Protein AF-A0A8T4UKY6-F1 (afdb_monomer)

Solvent-accessible surface area (backbone atoms only — not comparable to full-atom values): 12552 Å² total; per-residue (Å²): 100,57,37,32,28,13,31,93,62,20,40,69,59,27,53,51,51,16,63,76,69,72,44,46,73,46,61,50,48,72,52,66,47,100,88,64,50,84,43,76,45,75,84,64,90,38,61,65,20,40,37,34,43,22,40,25,38,52,97,42,77,62,39,51,56,51,50,49,52,51,51,52,52,41,49,73,54,38,29,68,38,45,33,37,37,25,61,42,60,63,55,37,81,36,72,53,64,92,51,91,89,51,70,42,44,20,55,52,54,21,58,63,55,40,78,34,66,28,41,37,34,39,58,59,66,55,86,88,48,96,50,61,69,81,44,26,86,35,54,66,45,80,45,71,59,56,66,60,52,36,55,51,44,68,75,75,52,68,72,41,34,25,27,4,66,28,79,84,26,33,68,58,14,45,56,36,14,64,75,71,71,37,52,61,42,28,34,42,72,51,66,79,51,100,86,43,68,48,77,41,64,79,53,99,67,88,62,78,99,44,44,78,44,80,36,71,84,74,85,82,86,76,80,116

Nearest PDB structures (foldseek):
  4twb-assembly3_E  TM=9.165E-01  e=2.584E-18  Saccharolobus solfataricus
  1u9y-assembly1_A  TM=9.149E-01  e=5.789E-18  Methanocaldococcus jannaschii
  7yk1-assembly1_D  TM=8.964E-01  e=4.214E-17  Homo sapiens
  1dku-assembly1_A  TM=8.851E-01  e=5.746E-17  Bacillus subtilis
  1dkr-assembly1_B  TM=8.827E-01  e=7.777E-16  Bacillus subtilis

Radius of gyration: 20.63 Å; Cα contacts (8 Å, |Δi|>4): 426; chains: 1; bounding box: 51×42×56 Å

Structure (mmCIF, N/CA/C/O backbone):
data_AF-A0A8T4UKY6-F1
#
_entry.id   AF-A0A8T4UKY6-F1
#
loop_
_atom_site.group_PDB
_atom_site.id
_atom_site.type_symbol
_atom_site.label_atom_id
_atom_site.label_alt_id
_atom_site.label_comp_id
_atom_site.label_asym_id
_atom_site.label_entity_id
_atom_site.label_seq_id
_atom_site.pdbx_PDB_ins_code
_atom_site.Cartn_x
_atom_site.Cartn_y
_atom_site.Cartn_z
_atom_site.occupancy
_atom_site.B_iso_or_equiv
_atom_site.auth_seq_id
_atom_site.auth_comp_id
_atom_site.auth_asym_id
_atom_site.auth_atom_id
_atom_site.pdbx_PDB_model_num
ATOM 1 N N . MET A 1 1 ? -18.129 -10.534 12.637 1.00 82.44 1 MET A N 1
ATOM 2 C CA . MET A 1 1 ? -18.359 -10.198 11.214 1.00 82.44 1 MET A CA 1
ATOM 3 C C . MET A 1 1 ? -17.208 -9.323 10.755 1.00 82.44 1 MET A C 1
ATOM 5 O O . MET A 1 1 ? -16.583 -8.698 11.609 1.00 82.44 1 MET A O 1
ATOM 9 N N . MET A 1 2 ? -16.869 -9.368 9.466 1.00 95.50 2 MET A N 1
ATOM 10 C CA . MET A 1 2 ? -15.788 -8.561 8.898 1.00 95.50 2 MET A CA 1
ATOM 11 C C . MET A 1 2 ? -16.374 -7.286 8.300 1.00 95.50 2 MET A C 1
ATOM 13 O O . MET A 1 2 ? -17.319 -7.377 7.520 1.00 95.50 2 MET A O 1
ATOM 17 N N . LEU A 1 3 ? -15.790 -6.143 8.641 1.00 98.31 3 LEU A N 1
ATOM 18 C CA . LEU A 1 3 ? -16.201 -4.828 8.162 1.00 98.31 3 LEU A CA 1
ATOM 19 C C . LEU A 1 3 ? -15.022 -4.161 7.454 1.00 98.31 3 LEU A C 1
ATOM 21 O O . LEU A 1 3 ? -13.971 -3.943 8.063 1.00 98.31 3 LEU A O 1
ATOM 25 N N . ILE A 1 4 ? -15.196 -3.839 6.174 1.00 98.62 4 ILE A N 1
ATOM 26 C CA . ILE A 1 4 ? -14.223 -3.060 5.405 1.00 98.62 4 ILE A CA 1
ATOM 27 C C . ILE A 1 4 ? -14.569 -1.583 5.536 1.00 98.62 4 ILE A C 1
ATOM 29 O O . ILE A 1 4 ? -15.709 -1.183 5.303 1.00 98.62 4 ILE A O 1
ATOM 33 N N . ILE A 1 5 ? -13.575 -0.769 5.872 1.00 98.69 5 ILE A N 1
ATOM 34 C CA . ILE A 1 5 ? -13.743 0.670 6.037 1.00 98.69 5 ILE A CA 1
ATOM 35 C C . ILE A 1 5 ? -12.810 1.404 5.084 1.00 98.69 5 ILE A C 1
ATOM 37 O O . ILE A 1 5 ? -11.590 1.223 5.120 1.00 98.69 5 ILE A O 1
ATOM 41 N N . GLY A 1 6 ? -13.402 2.226 4.218 1.00 98.31 6 GLY A N 1
ATOM 42 C CA . GLY A 1 6 ? -12.676 3.087 3.292 1.00 98.31 6 GLY A CA 1
ATOM 43 C C . GLY A 1 6 ? -12.235 4.383 3.963 1.00 98.31 6 GLY A C 1
ATOM 44 O O . GLY A 1 6 ? -13.067 5.242 4.264 1.00 98.31 6 GLY A O 1
ATOM 45 N N . CYS A 1 7 ? -10.928 4.540 4.160 1.00 98.12 7 CYS A N 1
ATOM 46 C CA . CYS A 1 7 ? -10.325 5.817 4.532 1.00 98.12 7 CYS A CA 1
ATOM 47 C C . CYS A 1 7 ? -10.222 6.746 3.304 1.00 98.12 7 CYS A C 1
ATOM 49 O O . CYS A 1 7 ? -10.458 6.318 2.165 1.00 98.12 7 CYS A O 1
ATOM 51 N N . SER A 1 8 ? -9.892 8.022 3.523 1.00 97.06 8 SER A N 1
ATOM 52 C CA . SER A 1 8 ? -10.023 9.099 2.527 1.00 97.06 8 SER A CA 1
ATOM 53 C C . SER A 1 8 ? -9.411 8.778 1.159 1.00 97.06 8 SER A C 1
ATOM 55 O O . SER A 1 8 ? -10.043 9.039 0.136 1.00 97.06 8 SER A O 1
ATOM 57 N N . ASN A 1 9 ? -8.232 8.150 1.118 1.00 97.44 9 ASN A N 1
ATOM 58 C CA . ASN A 1 9 ? -7.495 7.896 -0.125 1.00 97.44 9 ASN A CA 1
ATOM 59 C C . ASN A 1 9 ? -7.818 6.541 -0.770 1.00 97.44 9 ASN A C 1
ATOM 61 O O . ASN A 1 9 ? -7.115 6.109 -1.685 1.00 97.44 9 ASN A O 1
ATOM 65 N N . SER A 1 10 ? -8.796 5.785 -0.265 1.00 97.69 10 SER A N 1
ATOM 66 C CA . SER A 1 10 ? -9.019 4.407 -0.730 1.00 97.69 10 SER A CA 1
ATOM 67 C C . SER A 1 10 ? -10.467 3.926 -0.665 1.00 97.69 10 SER A C 1
ATOM 69 O O . SER A 1 10 ? -10.700 2.720 -0.715 1.00 97.69 10 SER A O 1
ATOM 71 N N . ARG A 1 11 ? -11.452 4.833 -0.624 1.00 97.44 11 ARG A N 1
ATOM 72 C CA . ARG A 1 11 ? -12.885 4.477 -0.598 1.00 97.44 11 ARG A CA 1
ATOM 73 C C . ARG A 1 11 ? -13.297 3.550 -1.744 1.00 97.44 11 ARG A C 1
ATOM 75 O O . ARG A 1 11 ? -13.913 2.518 -1.503 1.00 97.44 11 ARG A O 1
ATOM 82 N N . ASP A 1 12 ? -12.904 3.855 -2.977 1.00 98.06 12 ASP A N 1
ATOM 83 C CA . ASP A 1 12 ? -13.295 3.035 -4.133 1.00 98.06 12 ASP A CA 1
ATOM 84 C C . ASP A 1 12 ? -12.660 1.642 -4.099 1.00 98.06 12 ASP A C 1
ATOM 86 O O . ASP A 1 12 ? -13.328 0.635 -4.346 1.00 98.06 12 ASP A O 1
ATOM 90 N N . LEU A 1 13 ? -11.382 1.557 -3.717 1.00 97.94 13 LEU A N 1
ATOM 91 C CA . LEU A 1 13 ? -10.713 0.273 -3.532 1.00 97.94 13 LEU A CA 1
ATOM 92 C C . LEU A 1 13 ? -11.366 -0.534 -2.402 1.00 97.94 13 LEU A C 1
ATOM 94 O O . LEU A 1 13 ? -11.609 -1.726 -2.565 1.00 97.94 13 LEU A O 1
ATOM 98 N N . ALA A 1 14 ? -11.693 0.110 -1.284 1.00 98.44 14 ALA A N 1
ATOM 99 C CA . ALA A 1 14 ? -12.350 -0.513 -0.143 1.00 98.44 14 ALA A CA 1
ATOM 100 C C . ALA A 1 14 ? -13.736 -1.073 -0.507 1.00 98.44 14 ALA A C 1
ATOM 102 O O . ALA A 1 14 ? -14.037 -2.217 -0.162 1.00 98.44 14 ALA A O 1
ATOM 103 N N . LYS A 1 15 ? -14.539 -0.328 -1.283 1.00 98.38 15 LYS A N 1
ATOM 104 C CA . LYS A 1 15 ? -15.824 -0.800 -1.839 1.00 98.38 15 LYS A CA 1
ATOM 105 C C . LYS A 1 15 ? -15.646 -2.009 -2.751 1.00 98.38 15 LYS A C 1
ATOM 107 O O . LYS A 1 15 ? -16.434 -2.953 -2.713 1.00 98.38 15 LYS A O 1
ATOM 112 N N . ASN A 1 16 ? -14.606 -2.004 -3.578 1.00 98.44 16 ASN A N 1
ATOM 113 C CA . ASN A 1 16 ? -14.315 -3.139 -4.447 1.00 98.44 16 ASN A CA 1
ATOM 114 C C . ASN A 1 16 ? -13.883 -4.369 -3.639 1.00 98.44 16 ASN A C 1
ATOM 116 O O . ASN A 1 16 ? -14.335 -5.476 -3.933 1.00 98.44 16 ASN A O 1
ATOM 120 N N . ILE A 1 17 ? -13.060 -4.192 -2.602 1.00 98.19 17 ILE A N 1
ATOM 121 C CA . ILE A 1 17 ? -12.652 -5.275 -1.699 1.00 98.19 17 ILE A CA 1
ATOM 122 C C . ILE A 1 17 ? -13.877 -5.871 -0.996 1.00 98.19 17 ILE A C 1
ATOM 124 O O . ILE A 1 17 ? -14.060 -7.088 -1.046 1.00 98.19 17 ILE A O 1
ATOM 128 N N . SER A 1 18 ? -14.743 -5.043 -0.403 1.00 98.19 18 SER A N 1
ATOM 129 C CA . SER A 1 18 ? -15.933 -5.523 0.315 1.00 98.19 18 SER A CA 1
ATOM 130 C C . SER A 1 18 ? -16.889 -6.291 -0.596 1.00 98.19 18 SER A C 1
ATOM 132 O O . SER A 1 18 ? -17.338 -7.383 -0.244 1.00 98.19 18 SER A O 1
ATOM 134 N N . LYS A 1 19 ? -17.120 -5.791 -1.817 1.00 98.31 19 LYS A N 1
ATOM 135 C CA . LYS A 1 19 ? -17.948 -6.462 -2.827 1.00 98.31 19 LYS A CA 1
ATOM 136 C C . LYS A 1 19 ? -17.396 -7.835 -3.209 1.00 98.31 19 LYS A C 1
ATOM 138 O O . LYS A 1 19 ? -18.163 -8.791 -3.304 1.00 98.31 19 LYS A O 1
ATOM 143 N N . ASN A 1 20 ? -16.085 -7.946 -3.424 1.00 97.88 20 ASN A N 1
ATOM 144 C CA . ASN A 1 20 ? -15.452 -9.219 -3.783 1.00 97.88 20 ASN A CA 1
ATOM 145 C C . ASN A 1 20 ? -15.459 -10.220 -2.619 1.00 97.88 20 ASN A C 1
ATOM 147 O O . ASN A 1 20 ? -15.655 -11.414 -2.841 1.00 97.88 20 ASN A O 1
ATOM 151 N N . LEU A 1 21 ? -15.297 -9.740 -1.384 1.00 97.44 21 LEU A N 1
ATOM 152 C CA . LEU A 1 21 ? -15.333 -10.569 -0.176 1.00 97.44 21 LEU A CA 1
ATOM 153 C C . LEU A 1 21 ? -16.752 -10.851 0.339 1.00 97.44 21 LEU A C 1
ATOM 155 O O . LEU A 1 21 ? -16.909 -11.688 1.226 1.00 97.44 21 LEU A O 1
ATOM 159 N N . LYS A 1 22 ? -17.776 -10.192 -0.221 1.00 97.50 22 LYS A N 1
ATOM 160 C CA . LYS A 1 22 ? -19.180 -10.264 0.216 1.00 97.50 22 LYS A CA 1
ATOM 161 C C . LYS A 1 22 ? -19.337 -9.941 1.708 1.00 97.50 22 LYS A C 1
ATOM 163 O O . LYS A 1 22 ? -19.998 -10.673 2.441 1.00 97.50 22 LYS A O 1
ATOM 168 N N . CYS A 1 23 ? -18.702 -8.860 2.149 1.00 97.00 23 CYS A N 1
ATOM 169 C CA . CYS A 1 23 ? -18.768 -8.373 3.525 1.00 97.00 23 CYS A CA 1
ATOM 170 C C . CYS A 1 23 ? -19.232 -6.915 3.593 1.00 97.00 23 CYS A C 1
ATOM 172 O O . CYS A 1 23 ? -19.360 -6.239 2.568 1.00 97.00 23 CYS A O 1
ATOM 174 N N . ASP A 1 24 ? -19.498 -6.449 4.812 1.00 97.62 24 ASP A N 1
ATOM 175 C CA . ASP A 1 24 ? -20.024 -5.111 5.042 1.00 97.62 24 ASP A CA 1
ATOM 176 C C . ASP A 1 24 ? -18.986 -4.034 4.717 1.00 97.62 24 ASP A C 1
ATOM 178 O O . ASP A 1 24 ? -17.771 -4.223 4.851 1.00 97.62 24 ASP A O 1
ATOM 182 N N . TYR A 1 25 ? -19.497 -2.880 4.298 1.00 98.12 2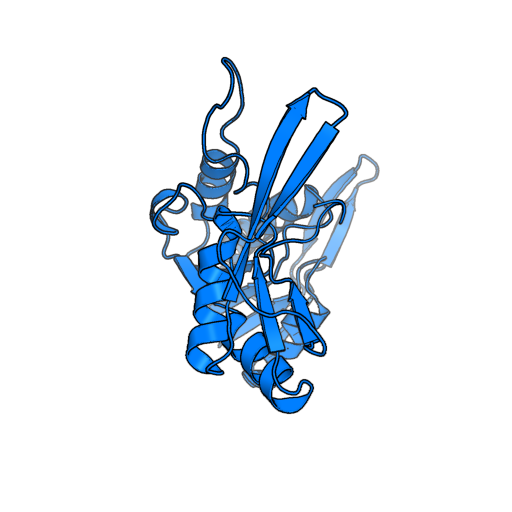5 TYR A N 1
ATOM 183 C CA . TYR A 1 25 ? -18.719 -1.706 3.940 1.00 98.12 25 TYR A CA 1
ATOM 184 C C . TYR A 1 25 ? -19.193 -0.483 4.718 1.00 98.12 25 TYR A C 1
ATOM 186 O O . TYR A 1 25 ? -20.397 -0.267 4.853 1.00 98.12 25 TYR A O 1
ATOM 194 N N . SER A 1 26 ? -18.251 0.353 5.145 1.00 98.12 26 SER A N 1
ATOM 195 C CA . SER A 1 26 ? -18.530 1.683 5.684 1.00 98.12 26 SER A CA 1
ATOM 196 C C . SER A 1 26 ? -17.476 2.692 5.225 1.00 98.12 26 SER A C 1
ATOM 198 O O . SER A 1 26 ? -16.328 2.338 4.954 1.00 98.12 26 SER A O 1
ATOM 200 N N . ASP A 1 27 ? -17.857 3.962 5.133 1.00 97.44 27 ASP A N 1
ATOM 201 C CA . ASP A 1 27 ? -16.911 5.060 4.941 1.00 97.44 27 ASP A CA 1
ATOM 202 C C . ASP A 1 27 ? -16.433 5.575 6.304 1.00 97.44 27 ASP A C 1
ATOM 204 O O . ASP A 1 27 ? -17.202 5.653 7.265 1.00 97.44 27 ASP A O 1
ATOM 208 N N . LEU A 1 28 ? -15.164 5.982 6.383 1.00 98.00 28 LEU A N 1
ATOM 209 C CA . LEU A 1 28 ? -14.699 6.814 7.487 1.00 98.00 28 LEU A CA 1
ATOM 210 C C . LEU A 1 28 ? -15.081 8.273 7.200 1.00 98.00 28 LEU A C 1
ATOM 212 O O . LEU A 1 28 ? -14.692 8.842 6.169 1.00 98.00 28 LEU A O 1
ATOM 216 N N . SER A 1 29 ? -15.835 8.888 8.110 1.00 98.00 29 SER A N 1
ATOM 217 C CA . SER A 1 29 ? -16.107 10.322 8.057 1.00 98.00 29 SER A CA 1
ATOM 218 C C . SER A 1 29 ? -14.868 11.072 8.507 1.00 98.00 29 SER A C 1
ATOM 220 O O . SER A 1 29 ? -14.430 10.907 9.641 1.00 98.00 29 SER A O 1
ATOM 222 N N . VAL A 1 30 ? -14.323 11.910 7.628 1.00 97.06 30 VAL A N 1
ATOM 223 C CA . VAL A 1 30 ? -13.106 12.690 7.874 1.00 97.06 30 VAL A CA 1
ATOM 224 C C . VAL A 1 30 ? -13.374 14.143 7.517 1.00 97.06 30 VAL A C 1
ATOM 226 O O . VAL A 1 30 ? -13.954 14.432 6.467 1.00 97.06 30 VAL A O 1
ATOM 229 N N . LYS A 1 31 ? -13.007 15.055 8.416 1.00 96.19 31 LYS A N 1
ATOM 230 C CA . LYS A 1 31 ? -13.165 16.506 8.257 1.00 96.19 31 LYS A CA 1
ATOM 231 C C . LYS A 1 31 ? -11.969 17.229 8.870 1.00 96.19 31 LYS A C 1
ATOM 233 O O . LYS A 1 31 ? -11.151 16.626 9.561 1.00 96.19 31 LYS A O 1
ATOM 238 N N . LYS A 1 32 ? -11.900 18.533 8.630 1.00 96.25 32 LYS A N 1
ATOM 239 C CA . LYS A 1 32 ? -10.918 19.429 9.234 1.00 96.25 32 LYS A CA 1
ATOM 240 C C . LYS A 1 32 ? -11.609 20.414 10.165 1.00 96.25 32 LYS A C 1
ATOM 242 O O . LYS A 1 32 ? -12.667 20.943 9.815 1.00 96.25 32 LYS A O 1
ATOM 247 N N . PHE A 1 33 ? -11.023 20.640 11.333 1.00 96.44 33 PHE A N 1
ATOM 248 C CA . PHE A 1 33 ? -11.368 21.785 12.170 1.00 96.44 33 PHE A CA 1
ATOM 249 C C . PHE A 1 33 ? -10.920 23.095 11.491 1.00 96.44 33 PHE A C 1
ATOM 251 O O . PHE A 1 33 ? -10.140 23.046 10.535 1.00 96.44 33 PHE A O 1
ATOM 258 N N . PRO A 1 34 ? -11.412 24.271 11.933 1.00 97.31 34 PRO A N 1
ATOM 259 C CA . PRO A 1 34 ? -11.056 25.555 11.320 1.00 97.31 34 PRO A CA 1
ATOM 260 C C . PRO A 1 34 ? -9.550 25.861 11.271 1.00 97.31 34 PRO A C 1
ATOM 262 O O . PRO A 1 34 ? -9.113 26.612 10.406 1.00 97.31 34 PRO A O 1
ATOM 265 N N . ASP A 1 35 ? -8.764 25.277 12.174 1.00 96.56 35 ASP A N 1
ATOM 266 C CA . ASP A 1 35 ? -7.302 25.392 12.254 1.00 96.56 35 ASP A CA 1
ATOM 267 C C . ASP A 1 35 ? -6.542 24.308 11.464 1.00 96.56 35 ASP A C 1
ATOM 269 O O . ASP A 1 35 ? -5.314 24.337 11.395 1.00 96.56 35 ASP A O 1
ATOM 273 N N . GLY A 1 36 ? -7.254 23.370 10.833 1.00 94.69 36 GLY A N 1
ATOM 274 C CA . GLY A 1 36 ? -6.672 22.286 10.044 1.00 94.69 36 GLY A CA 1
ATOM 275 C C . GLY A 1 36 ? -6.417 20.987 10.812 1.00 94.69 36 GLY A C 1
ATOM 276 O O . GLY A 1 36 ? -5.914 20.029 10.208 1.00 94.69 36 GLY A O 1
ATOM 277 N N . GLU A 1 37 ? -6.792 20.894 12.092 1.00 96.25 37 GLU A N 1
ATOM 278 C CA . GLU A 1 37 ? -6.715 19.631 12.829 1.00 96.25 37 GLU A CA 1
ATOM 279 C C . GLU A 1 37 ? -7.660 18.572 12.246 1.00 96.25 37 GLU A C 1
ATOM 281 O O . GLU A 1 37 ? -8.727 18.864 11.694 1.00 96.25 37 GLU A O 1
ATOM 286 N N . LEU A 1 38 ? -7.246 17.309 12.343 1.00 96.06 38 LEU A N 1
ATOM 287 C CA . LEU A 1 38 ? -7.991 16.187 11.791 1.00 96.06 38 LEU A CA 1
ATOM 288 C C . LEU A 1 38 ? -9.137 15.778 12.723 1.00 96.06 38 LEU A C 1
ATOM 290 O O . LEU A 1 38 ? -8.913 15.408 13.872 1.00 96.06 38 LEU A O 1
ATOM 294 N N . TYR A 1 39 ? -10.352 15.743 12.184 1.00 97.38 39 TYR A N 1
ATOM 295 C CA . TYR A 1 39 ? -11.509 15.108 12.805 1.00 97.38 39 TYR A CA 1
ATOM 296 C C . TYR A 1 39 ? -11.845 13.813 12.066 1.00 97.38 39 TYR A C 1
ATOM 298 O O . TYR A 1 39 ? -11.929 13.814 10.834 1.00 97.38 39 TYR A O 1
ATOM 306 N N . LEU A 1 40 ? -12.119 12.734 12.805 1.00 97.69 40 LEU A N 1
ATOM 307 C CA . LEU A 1 40 ? -12.670 11.508 12.232 1.00 97.69 40 LEU A CA 1
ATOM 308 C C . LEU A 1 40 ? -13.818 10.925 13.052 1.00 97.69 40 LEU A C 1
ATOM 310 O O . LEU A 1 40 ? -13.924 11.157 14.256 1.00 97.69 40 LEU A O 1
ATOM 314 N N . LYS A 1 41 ? -14.676 10.152 12.385 1.00 98.25 41 LYS A N 1
ATOM 315 C CA . LYS A 1 41 ? -15.801 9.442 12.994 1.00 98.25 41 LYS A CA 1
ATOM 316 C C . LYS A 1 41 ? -16.130 8.170 12.211 1.00 98.25 41 LYS A C 1
ATOM 318 O O . LYS A 1 41 ? -16.222 8.191 10.985 1.00 98.25 41 LYS A O 1
ATOM 323 N N . PHE A 1 42 ? -16.363 7.078 12.933 1.00 98.31 42 PHE A N 1
ATOM 324 C CA . PHE A 1 42 ? -16.964 5.866 12.382 1.00 98.31 42 PHE A CA 1
ATOM 325 C C . PHE A 1 42 ? -18.491 5.993 12.371 1.00 98.31 42 PHE A C 1
ATOM 327 O O . PHE A 1 42 ? -19.091 6.349 13.384 1.00 98.31 42 PHE A O 1
ATOM 334 N N . GLU A 1 43 ? -19.125 5.694 11.238 1.00 94.62 43 GLU A N 1
ATOM 335 C CA . GLU A 1 43 ? -20.591 5.778 11.090 1.00 94.62 43 GLU A CA 1
ATOM 336 C C . GLU A 1 43 ? -21.322 4.482 11.481 1.00 94.62 43 GLU A C 1
ATOM 338 O O . GLU A 1 43 ? -22.548 4.409 11.443 1.00 94.62 43 GLU A O 1
ATOM 343 N N . THR A 1 44 ? -20.574 3.449 11.866 1.00 94.81 44 THR A N 1
ATOM 344 C CA . THR A 1 44 ? -21.078 2.103 12.161 1.00 94.81 44 THR A CA 1
ATOM 345 C C . THR A 1 44 ? -20.502 1.584 13.472 1.00 94.81 44 THR A C 1
ATOM 347 O O . THR A 1 44 ? -19.363 1.901 13.819 1.00 94.81 44 THR A O 1
ATOM 350 N N . GLU A 1 45 ? -21.252 0.738 14.179 1.00 96.31 45 GLU A N 1
ATOM 351 C CA . GLU A 1 45 ? -20.779 0.129 15.424 1.00 96.31 45 GLU A CA 1
ATOM 352 C C . GLU A 1 45 ? -19.660 -0.893 15.173 1.00 96.31 45 GLU A C 1
ATOM 354 O O . GLU A 1 45 ? -19.797 -1.814 14.364 1.00 96.31 45 GLU A O 1
ATOM 359 N N . LEU A 1 46 ? -18.546 -0.735 15.896 1.00 97.69 46 LEU A N 1
ATOM 360 C CA . LEU A 1 46 ? -17.335 -1.544 15.721 1.00 97.69 46 LEU A CA 1
ATOM 361 C C . LEU A 1 46 ? -17.177 -2.657 16.761 1.00 97.69 46 LEU A C 1
ATOM 363 O O . LEU A 1 46 ? -16.320 -3.529 16.604 1.00 97.69 46 LEU A O 1
ATOM 367 N N . LYS A 1 47 ? -17.994 -2.650 17.817 1.00 97.62 47 LYS A N 1
ATOM 368 C CA . LYS A 1 47 ? -17.855 -3.574 18.940 1.00 97.62 47 LYS A CA 1
ATOM 369 C C . LYS A 1 47 ? -17.886 -5.030 18.469 1.00 97.62 47 LYS A C 1
ATOM 371 O O . LYS A 1 47 ? -18.817 -5.461 17.792 1.00 97.62 47 LYS A O 1
ATOM 376 N N . ASN A 1 48 ? -16.870 -5.802 18.854 1.00 96.62 48 ASN A N 1
ATOM 377 C CA . ASN A 1 48 ? -16.678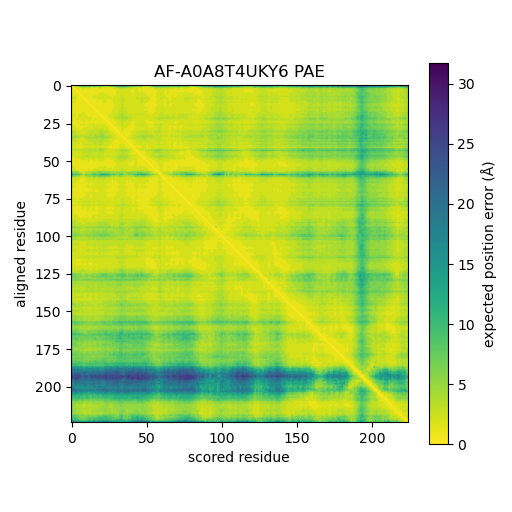 -7.210 18.487 1.00 96.62 48 ASN A CA 1
ATOM 378 C C . ASN A 1 48 ? -16.532 -7.489 16.971 1.00 96.62 48 ASN A C 1
ATOM 380 O O . ASN A 1 48 ? -16.628 -8.648 16.550 1.00 96.62 48 ASN A O 1
ATOM 384 N N . GLN A 1 49 ? -16.273 -6.469 16.146 1.00 97.25 49 GLN A N 1
ATOM 385 C CA . GLN A 1 49 ? -16.071 -6.621 14.701 1.00 97.25 49 GLN A CA 1
ATOM 386 C C . GLN A 1 49 ? -14.599 -6.876 14.337 1.00 97.25 49 GLN A C 1
ATOM 388 O O . GLN A 1 49 ? -13.683 -6.373 14.990 1.00 97.25 49 GLN A O 1
ATOM 393 N N . ASP A 1 50 ? -14.370 -7.645 13.268 1.00 98.00 50 ASP A N 1
ATOM 394 C CA . ASP A 1 50 ? -13.077 -7.723 12.582 1.00 98.00 50 ASP A CA 1
ATOM 395 C C . ASP A 1 50 ? -13.005 -6.567 11.572 1.00 98.00 50 ASP A C 1
ATOM 397 O O . ASP A 1 50 ? -13.566 -6.652 10.479 1.00 98.00 50 ASP A O 1
ATOM 401 N N . VAL A 1 51 ? -12.333 -5.479 11.938 1.00 98.62 51 VAL A N 1
ATOM 402 C CA . VAL A 1 51 ? -12.235 -4.262 11.126 1.00 98.62 51 VAL A CA 1
ATOM 403 C C . VAL A 1 51 ? -11.033 -4.343 10.189 1.00 98.62 51 VAL A C 1
ATOM 405 O O . VAL A 1 51 ? -9.929 -4.716 10.598 1.00 98.62 51 VAL A O 1
ATOM 408 N N . VAL A 1 52 ? -11.239 -3.966 8.929 1.00 98.81 52 VAL A N 1
ATOM 409 C CA . VAL A 1 52 ? -10.179 -3.772 7.936 1.00 98.81 52 VAL A CA 1
ATOM 410 C C . VAL A 1 52 ? -10.232 -2.332 7.439 1.00 98.81 52 VAL A C 1
ATOM 412 O O . VAL A 1 52 ? -11.145 -1.961 6.706 1.00 98.81 52 VAL A O 1
ATOM 415 N N . LEU A 1 53 ? -9.249 -1.524 7.826 1.00 98.81 53 LEU A N 1
ATOM 416 C CA . LEU A 1 53 ? -9.083 -0.162 7.316 1.00 98.81 53 LEU A CA 1
ATOM 417 C C . LEU A 1 53 ? -8.294 -0.218 6.007 1.00 98.81 53 LEU A C 1
ATOM 419 O O . LEU A 1 53 ? -7.240 -0.852 5.955 1.00 98.81 53 LEU A O 1
ATOM 423 N N . VAL A 1 54 ? -8.770 0.441 4.956 1.00 98.81 54 VAL A N 1
ATOM 424 C CA . VAL A 1 54 ? -8.058 0.528 3.674 1.00 98.81 54 VAL A CA 1
ATOM 425 C C . VAL A 1 54 ? -7.646 1.976 3.450 1.00 98.81 54 VAL A C 1
ATOM 427 O O . VAL A 1 54 ? -8.516 2.837 3.327 1.00 98.81 54 VAL A O 1
ATOM 430 N N . GLN A 1 55 ? -6.338 2.243 3.394 1.00 98.44 55 GLN A N 1
ATOM 431 C CA . GLN A 1 55 ? -5.793 3.594 3.239 1.00 98.44 55 GLN A CA 1
ATOM 432 C C . GLN A 1 55 ? -4.465 3.593 2.478 1.00 98.44 55 GLN A C 1
ATOM 434 O O . GLN A 1 55 ? -3.471 3.031 2.931 1.00 98.44 55 GLN A O 1
ATOM 439 N N . SER A 1 56 ? -4.416 4.304 1.356 1.00 98.00 56 SER A N 1
ATOM 440 C CA . SER A 1 56 ? -3.166 4.687 0.697 1.00 98.00 56 SER A CA 1
ATOM 441 C C . SER A 1 56 ? -2.505 5.853 1.439 1.00 98.00 56 SER A C 1
ATOM 443 O O . SER A 1 56 ? -3.166 6.847 1.747 1.00 98.00 56 SER A O 1
ATOM 445 N N . LEU A 1 57 ? -1.189 5.777 1.668 1.00 97.38 57 LEU A N 1
ATOM 446 C CA . LEU A 1 57 ? -0.414 6.867 2.285 1.00 97.38 57 LEU A CA 1
ATOM 447 C C . LEU A 1 57 ? 0.036 7.943 1.276 1.00 97.38 57 LEU A C 1
ATOM 449 O O . LEU A 1 57 ? 0.901 8.758 1.571 1.00 97.38 57 LEU A O 1
ATOM 453 N N . HIS A 1 58 ? -0.527 7.925 0.070 1.00 93.50 58 HIS A N 1
ATOM 454 C CA . HIS A 1 58 ? -0.353 8.929 -0.979 1.00 93.50 58 HIS A CA 1
ATOM 455 C C . HIS A 1 58 ? -1.744 9.343 -1.491 1.00 93.50 58 HIS A C 1
ATOM 457 O O . HIS A 1 58 ? -2.606 8.461 -1.599 1.00 93.50 58 HIS A O 1
ATOM 463 N N . PRO A 1 59 ? -1.987 10.634 -1.809 1.00 89.56 59 PRO A N 1
ATOM 464 C CA . PRO A 1 59 ? -1.003 11.712 -2.004 1.00 89.56 59 PRO A CA 1
ATOM 465 C C . PRO A 1 59 ? -0.694 12.614 -0.804 1.00 89.56 59 PRO A C 1
ATOM 467 O O . PRO A 1 59 ? 0.135 13.506 -0.944 1.00 89.56 59 PRO A O 1
ATOM 470 N N . SER A 1 60 ? -1.330 12.413 0.350 1.00 85.75 60 SER A N 1
ATOM 471 C CA . SER A 1 60 ? -1.216 13.330 1.492 1.00 85.75 60 SER A CA 1
ATOM 472 C C . SER A 1 60 ? -0.511 12.696 2.688 1.00 85.75 60 SER A C 1
ATOM 474 O O . SER A 1 60 ? -0.849 11.580 3.081 1.00 85.75 60 SER A O 1
ATOM 476 N N . ASP A 1 61 ? 0.385 13.449 3.327 1.00 89.56 61 ASP A N 1
ATOM 477 C CA . ASP A 1 61 ? 1.020 13.072 4.597 1.00 89.56 61 ASP A CA 1
ATOM 478 C C . ASP A 1 61 ? -0.006 12.905 5.729 1.00 89.56 61 ASP A C 1
ATOM 480 O O . ASP A 1 61 ? 0.162 12.079 6.629 1.00 89.56 61 ASP A O 1
ATOM 484 N N . GLU A 1 62 ? -1.130 13.622 5.643 1.00 93.88 62 GLU A N 1
ATOM 485 C CA . GLU A 1 62 ? -2.242 13.512 6.590 1.00 93.88 62 GLU A CA 1
ATOM 486 C C . GLU A 1 62 ? -2.871 12.117 6.593 1.00 93.88 62 GLU A C 1
ATOM 488 O O . GLU A 1 62 ? -3.454 11.712 7.597 1.00 93.88 62 GLU A O 1
ATOM 493 N N . ALA A 1 63 ? -2.711 11.349 5.510 1.00 97.00 63 ALA A N 1
ATOM 494 C CA . ALA A 1 63 ? -3.231 9.991 5.410 1.00 97.00 63 ALA A CA 1
ATOM 495 C C . ALA A 1 63 ? -2.622 9.055 6.460 1.00 97.00 63 ALA A C 1
ATOM 497 O O . ALA A 1 63 ? -3.298 8.133 6.921 1.00 97.00 63 ALA A O 1
ATOM 498 N N . LEU A 1 64 ? -1.366 9.301 6.857 1.00 97.25 64 LEU A N 1
ATOM 499 C CA . LEU A 1 64 ? -0.718 8.556 7.932 1.00 97.25 64 LEU A CA 1
ATOM 500 C C . LEU A 1 64 ? -1.363 8.878 9.284 1.00 97.25 64 LEU A C 1
ATOM 502 O O . LEU A 1 64 ? -1.668 7.956 10.039 1.00 97.25 64 LEU A O 1
ATOM 506 N N . LEU A 1 65 ? -1.611 10.160 9.574 1.00 96.56 65 LEU A N 1
ATOM 507 C CA . LEU A 1 65 ? -2.288 10.575 10.807 1.00 96.56 65 LEU A CA 1
ATOM 508 C C . LEU A 1 65 ? -3.726 10.056 10.860 1.00 96.56 65 LEU A C 1
ATOM 510 O O . LEU A 1 65 ? -4.133 9.506 11.880 1.00 96.56 65 LEU A O 1
ATOM 514 N N . GLU A 1 66 ? -4.462 10.148 9.751 1.00 97.94 66 GLU A N 1
ATOM 515 C CA . GLU A 1 66 ? -5.810 9.591 9.632 1.00 97.94 66 GLU A CA 1
ATOM 516 C C . GLU A 1 66 ? -5.828 8.094 9.917 1.00 97.94 66 GLU A C 1
ATOM 518 O O . GLU A 1 66 ? -6.658 7.633 10.699 1.00 97.94 66 GLU A O 1
ATOM 523 N N . LEU A 1 67 ? -4.890 7.337 9.342 1.00 98.44 67 LEU A N 1
ATOM 524 C CA . LEU A 1 67 ? -4.809 5.900 9.572 1.00 98.44 67 LEU A CA 1
ATOM 525 C C . LEU A 1 67 ? -4.492 5.577 11.035 1.00 98.44 67 LEU A C 1
ATOM 527 O O . LEU A 1 67 ? -5.139 4.707 11.614 1.00 98.44 67 LEU A O 1
ATOM 531 N N . ILE A 1 68 ? -3.532 6.276 11.647 1.00 98.00 68 ILE A N 1
ATOM 532 C CA . ILE A 1 68 ? -3.164 6.071 13.056 1.00 98.00 68 ILE A CA 1
ATOM 533 C C . ILE A 1 68 ? -4.368 6.348 13.960 1.00 98.00 68 ILE A C 1
ATOM 535 O O . ILE A 1 68 ? -4.715 5.502 14.787 1.00 98.00 68 ILE A O 1
ATOM 539 N N . PHE A 1 69 ? -5.040 7.488 13.776 1.00 98.38 69 PHE A N 1
ATOM 540 C CA . PHE A 1 69 ? -6.221 7.835 14.565 1.00 98.38 69 PHE A CA 1
ATOM 541 C C . PHE A 1 69 ? -7.329 6.798 14.352 1.00 98.38 69 PHE A C 1
ATOM 543 O O . PHE A 1 69 ? -7.898 6.310 15.323 1.00 98.38 69 PHE A O 1
ATOM 550 N N . ALA A 1 70 ? -7.578 6.376 13.109 1.00 98.62 70 ALA A N 1
ATOM 551 C CA . ALA A 1 70 ? -8.591 5.373 12.804 1.00 98.62 70 ALA A CA 1
ATOM 552 C C . ALA A 1 70 ? -8.295 4.023 13.478 1.00 98.62 70 ALA A C 1
ATOM 554 O O . ALA A 1 70 ? -9.212 3.409 14.022 1.00 98.62 70 ALA A O 1
ATOM 555 N N . ILE A 1 71 ? -7.035 3.567 13.500 1.00 98.69 71 ILE A N 1
ATOM 556 C CA . ILE A 1 71 ? -6.658 2.321 14.188 1.00 98.69 71 ILE A CA 1
ATOM 557 C C . ILE A 1 71 ? -6.924 2.436 15.691 1.00 98.69 71 ILE A C 1
ATOM 559 O O . ILE A 1 71 ? -7.555 1.550 16.271 1.00 98.69 71 ILE A O 1
ATOM 563 N N . HIS A 1 72 ? -6.455 3.517 16.320 1.00 98.50 72 HIS A N 1
ATOM 564 C CA . HIS A 1 72 ? -6.629 3.731 17.756 1.00 98.50 72 HIS A CA 1
ATOM 565 C C . HIS A 1 72 ? -8.104 3.841 18.139 1.00 98.50 72 HIS A C 1
ATOM 567 O O . HIS A 1 72 ? -8.553 3.127 19.035 1.00 98.50 72 HIS A O 1
ATOM 573 N N . THR A 1 73 ? -8.871 4.662 17.423 1.00 98.62 73 THR A N 1
ATOM 574 C CA . THR A 1 73 ? -10.304 4.838 17.665 1.00 98.62 73 THR A CA 1
ATOM 575 C C . THR A 1 73 ? -11.080 3.545 17.415 1.00 98.62 73 THR A C 1
ATOM 577 O O . THR A 1 73 ? -11.974 3.223 18.189 1.00 98.62 73 THR A O 1
ATOM 580 N N . ALA A 1 74 ? -10.735 2.745 16.399 1.00 98.62 74 ALA A N 1
ATOM 581 C CA . ALA A 1 74 ? -11.398 1.459 16.179 1.00 98.62 74 ALA A CA 1
ATOM 582 C C . ALA A 1 74 ? -11.204 0.495 17.360 1.00 98.62 74 ALA A C 1
ATOM 584 O O . ALA A 1 74 ? -12.157 -0.161 17.784 1.00 98.62 74 ALA A O 1
ATOM 585 N N . LYS A 1 75 ? -9.985 0.428 17.911 1.00 98.50 75 LYS A N 1
ATOM 586 C CA . LYS A 1 75 ? -9.683 -0.387 19.098 1.00 98.50 75 LYS A CA 1
ATOM 587 C C . LYS A 1 75 ? -10.419 0.115 20.338 1.00 98.50 75 LYS A C 1
ATOM 589 O O . LYS A 1 75 ? -11.001 -0.696 21.052 1.00 98.50 75 LYS A O 1
ATOM 594 N N . ASP A 1 76 ? -10.429 1.427 20.556 1.00 98.38 76 ASP A N 1
ATOM 595 C CA . ASP A 1 76 ? -11.137 2.072 21.669 1.00 98.38 76 ASP A CA 1
ATOM 596 C C . ASP A 1 76 ? -12.654 1.804 21.628 1.00 98.38 76 ASP A C 1
ATOM 598 O O . ASP A 1 76 ? -13.261 1.434 22.630 1.00 98.38 76 ASP A O 1
ATOM 602 N N . LEU A 1 77 ? -13.252 1.833 20.432 1.00 98.44 77 LEU A N 1
ATOM 603 C CA . LEU A 1 77 ? -14.661 1.487 20.199 1.00 98.44 77 LEU A CA 1
ATOM 604 C C . LEU A 1 77 ? -14.956 -0.028 20.257 1.00 98.44 77 LEU A C 1
ATOM 606 O O . LEU A 1 77 ? -16.066 -0.467 19.943 1.00 98.44 77 LEU A O 1
ATOM 610 N N . GLY A 1 78 ? -13.985 -0.847 20.667 1.00 98.06 78 GLY A N 1
ATOM 611 C CA . GLY A 1 78 ? -14.173 -2.269 20.940 1.00 98.06 78 GLY A CA 1
ATOM 612 C C . GLY A 1 78 ? -14.080 -3.182 19.718 1.00 98.06 78 GLY A C 1
ATOM 613 O O . GLY A 1 78 ? -14.625 -4.291 19.760 1.00 98.06 78 GLY A O 1
ATOM 614 N N . ALA A 1 79 ? -13.417 -2.759 18.635 1.00 98.44 79 ALA A N 1
ATOM 615 C CA . ALA A 1 79 ? -13.092 -3.663 17.532 1.00 98.44 79 ALA A CA 1
ATOM 616 C C . ALA A 1 79 ? -12.292 -4.869 18.046 1.00 98.44 79 ALA A C 1
ATOM 618 O O . ALA A 1 79 ? -11.323 -4.728 18.790 1.00 98.44 79 ALA A O 1
ATOM 619 N N . LYS A 1 80 ? -12.683 -6.074 17.621 1.00 97.94 80 LYS A N 1
ATOM 620 C CA . LYS A 1 80 ? -12.032 -7.327 18.031 1.00 97.94 80 LYS A CA 1
ATOM 621 C C . LYS A 1 80 ? -10.625 -7.447 17.449 1.00 97.94 80 LYS A C 1
ATOM 623 O O . LYS A 1 80 ? -9.726 -7.974 18.099 1.00 97.94 80 LYS A O 1
ATOM 628 N N . LYS A 1 81 ? -10.464 -7.021 16.197 1.00 98.00 81 LYS A N 1
ATOM 629 C CA . LYS A 1 81 ? -9.186 -6.985 15.486 1.00 98.00 81 LYS A CA 1
ATOM 630 C C . LYS A 1 81 ? -9.219 -5.863 14.461 1.00 98.00 81 LYS A C 1
ATOM 632 O O . LYS A 1 81 ? -10.221 -5.705 13.769 1.00 98.00 81 LYS A O 1
ATOM 637 N N . VAL A 1 82 ? -8.121 -5.132 14.339 1.00 98.62 82 VAL A N 1
ATOM 638 C CA . VAL A 1 82 ? -7.932 -4.042 13.384 1.00 98.62 82 VAL A CA 1
ATOM 639 C C . VAL A 1 82 ? -6.785 -4.398 12.449 1.00 98.62 82 VAL A C 1
ATOM 641 O O . VAL A 1 82 ? -5.609 -4.352 12.815 1.00 98.62 82 VAL A O 1
ATOM 644 N N . ARG A 1 83 ? -7.144 -4.777 11.224 1.00 98.69 83 ARG A N 1
ATOM 645 C CA . ARG A 1 83 ? -6.209 -4.992 10.118 1.00 98.69 83 ARG A CA 1
ATOM 646 C C . ARG A 1 83 ? -6.159 -3.739 9.263 1.00 98.69 83 ARG A C 1
ATOM 648 O O . ARG A 1 83 ? -7.163 -3.040 9.134 1.00 98.69 83 ARG A O 1
ATOM 655 N N . VAL A 1 84 ? -5.021 -3.489 8.638 1.00 98.56 84 VAL A N 1
ATOM 656 C CA . VAL A 1 84 ? -4.865 -2.371 7.710 1.00 98.56 84 VAL A CA 1
ATOM 657 C C . VAL A 1 84 ? -4.360 -2.859 6.364 1.00 98.56 84 VAL A C 1
ATOM 659 O O . VAL A 1 84 ? -3.424 -3.652 6.284 1.00 98.56 84 VAL A O 1
ATOM 662 N N . VAL A 1 85 ? -4.996 -2.386 5.302 1.00 98.75 85 VAL A N 1
ATOM 663 C CA . VAL A 1 85 ? -4.563 -2.563 3.920 1.00 98.75 85 VAL A CA 1
ATOM 664 C C . VAL A 1 85 ? -4.031 -1.218 3.448 1.00 98.75 85 VAL A C 1
ATOM 666 O O . VAL A 1 85 ? -4.772 -0.239 3.391 1.00 98.75 85 VAL A O 1
ATOM 669 N N . ILE A 1 86 ? -2.745 -1.178 3.115 1.00 98.50 86 ILE A N 1
ATOM 670 C CA . ILE A 1 86 ? -2.017 0.006 2.665 1.00 98.50 86 ILE A CA 1
ATOM 671 C C . ILE A 1 86 ? -1.534 -0.251 1.233 1.00 98.50 86 ILE A C 1
ATOM 673 O O . ILE A 1 86 ? -0.437 -0.790 1.053 1.00 98.50 86 ILE A O 1
ATOM 677 N N . PRO A 1 87 ? -2.336 0.083 0.202 1.00 97.56 87 PRO A N 1
ATOM 678 C CA . PRO A 1 87 ? -1.996 -0.210 -1.191 1.00 97.56 87 PRO A CA 1
ATOM 679 C C . PRO A 1 87 ? -0.680 0.439 -1.616 1.00 97.56 87 PRO A C 1
ATOM 681 O O . PRO A 1 87 ? 0.139 -0.211 -2.250 1.00 97.56 87 PRO A O 1
ATOM 684 N N . TYR A 1 88 ? -0.459 1.689 -1.201 1.00 97.44 88 TYR A N 1
ATOM 685 C CA . TYR A 1 88 ? 0.798 2.405 -1.380 1.00 97.44 88 TYR A CA 1
ATOM 686 C C . TYR A 1 88 ? 1.378 2.779 -0.015 1.00 97.44 88 TYR A C 1
ATOM 688 O O . TYR A 1 88 ? 0.845 3.642 0.692 1.00 97.44 88 TYR A O 1
ATOM 696 N N . LEU A 1 89 ? 2.467 2.108 0.363 1.00 96.94 89 LEU A N 1
ATOM 697 C CA . LEU A 1 89 ? 3.168 2.332 1.624 1.00 96.94 89 LEU A CA 1
ATOM 698 C C . LEU A 1 89 ? 4.269 3.386 1.436 1.00 96.94 89 LEU A C 1
ATOM 700 O O . LEU A 1 89 ? 5.389 3.086 1.020 1.00 96.94 89 LEU A O 1
ATOM 704 N N . ALA A 1 90 ? 3.932 4.639 1.746 1.00 95.81 90 ALA A N 1
ATOM 705 C CA . ALA A 1 90 ? 4.859 5.765 1.696 1.00 95.81 90 ALA A CA 1
ATOM 706 C C . ALA A 1 90 ? 5.968 5.663 2.764 1.00 95.81 90 ALA A C 1
ATOM 708 O O . ALA A 1 90 ? 5.908 4.847 3.682 1.00 95.81 90 ALA A O 1
ATOM 709 N N . TYR A 1 91 ? 6.982 6.527 2.644 1.00 94.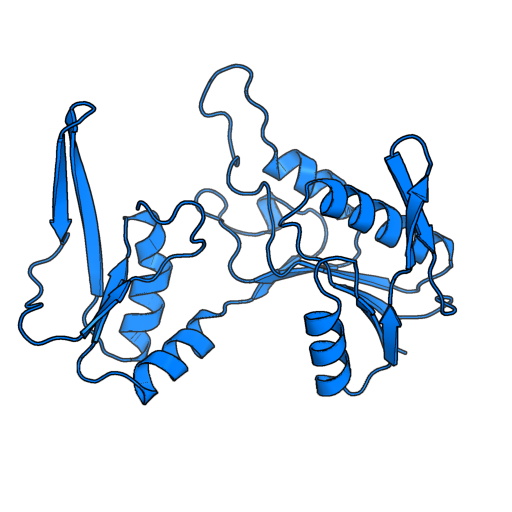94 91 TYR A N 1
ATOM 710 C CA . TYR A 1 91 ? 8.112 6.662 3.580 1.00 94.94 91 TYR A CA 1
ATOM 711 C C . TYR A 1 91 ? 9.072 5.468 3.687 1.00 94.94 91 TYR A C 1
ATOM 713 O O . TYR A 1 91 ? 10.032 5.524 4.452 1.00 94.94 91 TYR A O 1
ATOM 721 N N . ILE A 1 92 ? 8.897 4.418 2.882 1.00 94.06 92 ILE A N 1
ATOM 722 C CA . ILE A 1 92 ? 9.812 3.262 2.894 1.00 94.06 92 ILE A CA 1
ATOM 723 C C . ILE A 1 92 ? 11.101 3.520 2.099 1.00 94.06 92 ILE A C 1
ATOM 725 O O . ILE A 1 92 ? 12.120 2.899 2.375 1.00 94.06 92 ILE A O 1
ATOM 729 N N . ARG A 1 93 ? 11.108 4.511 1.195 1.00 92.31 93 ARG A N 1
ATOM 730 C CA . ARG A 1 93 ? 12.290 4.904 0.398 1.00 92.31 93 ARG A CA 1
ATOM 731 C C . ARG A 1 93 ? 13.486 5.382 1.232 1.00 92.31 93 ARG A C 1
ATOM 733 O O . ARG A 1 93 ? 14.627 5.199 0.819 1.00 92.31 93 ARG A O 1
ATOM 740 N N . GLN A 1 94 ? 13.240 5.980 2.400 1.00 93.75 94 GLN A N 1
ATOM 741 C CA . GLN A 1 94 ? 14.287 6.414 3.330 1.00 93.75 94 GLN A CA 1
ATOM 742 C C . GLN A 1 94 ? 14.488 5.333 4.407 1.00 93.75 94 GLN A C 1
ATOM 744 O O . GLN A 1 94 ? 14.007 5.414 5.545 1.00 93.75 94 GLN A O 1
ATOM 749 N N . ASP A 1 95 ? 15.171 4.267 4.006 1.00 93.12 95 ASP A N 1
ATOM 750 C CA . ASP A 1 95 ? 15.434 3.048 4.785 1.00 93.12 95 ASP A CA 1
ATOM 751 C C . ASP A 1 95 ? 16.725 3.101 5.621 1.00 93.12 95 ASP A C 1
ATOM 753 O O . ASP A 1 95 ? 16.921 2.304 6.544 1.00 93.12 95 ASP A O 1
ATOM 757 N N . LYS A 1 96 ? 17.579 4.095 5.370 1.00 94.31 96 LYS A N 1
ATOM 758 C CA . LYS A 1 96 ? 18.792 4.388 6.139 1.00 94.31 96 LYS A CA 1
ATOM 759 C C . LYS A 1 96 ? 19.088 5.886 6.162 1.00 94.31 96 LYS A C 1
ATOM 761 O O . LYS A 1 96 ? 18.396 6.682 5.538 1.00 94.31 96 LYS A O 1
ATOM 766 N N . ARG A 1 97 ? 20.150 6.256 6.880 1.00 95.62 97 ARG A N 1
ATOM 767 C CA . ARG A 1 97 ? 20.788 7.569 6.742 1.00 95.62 97 ARG A CA 1
ATOM 768 C C . ARG A 1 97 ? 21.777 7.488 5.581 1.00 95.62 97 ARG A C 1
ATOM 770 O O . ARG A 1 97 ? 22.691 6.665 5.630 1.00 95.62 97 ARG A O 1
ATOM 777 N N . PHE A 1 98 ? 21.577 8.287 4.545 1.00 92.00 98 PHE A N 1
ATOM 778 C CA . PHE A 1 98 ? 22.540 8.474 3.459 1.00 92.00 98 PHE A CA 1
ATOM 779 C C . PHE A 1 98 ? 23.558 9.549 3.833 1.00 92.00 98 PHE A C 1
ATOM 781 O O . PHE A 1 98 ? 24.737 9.396 3.528 1.00 92.00 98 PHE A O 1
ATOM 788 N N . ASN A 1 99 ? 23.112 10.570 4.569 1.00 96.06 99 ASN A N 1
ATOM 789 C CA . ASN A 1 99 ? 23.947 11.633 5.121 1.00 96.06 99 ASN A CA 1
ATOM 790 C C . ASN A 1 99 ? 23.789 11.748 6.652 1.00 96.06 99 ASN A C 1
ATOM 792 O O . ASN A 1 99 ? 22.747 11.372 7.210 1.00 96.06 99 ASN A O 1
ATOM 796 N N . PRO A 1 100 ? 24.803 12.278 7.366 1.00 96.81 100 PRO A N 1
ATOM 797 C CA . PRO A 1 100 ? 24.687 12.579 8.791 1.00 96.81 100 PRO A CA 1
ATOM 798 C C . PRO A 1 100 ? 23.477 13.474 9.097 1.00 96.81 100 PRO A C 1
ATOM 800 O O . PRO A 1 100 ? 23.205 14.433 8.384 1.00 96.81 100 PRO A O 1
ATOM 803 N N . GLY A 1 101 ? 22.749 13.158 10.171 1.00 96.00 101 GLY A N 1
ATOM 804 C CA . GLY A 1 101 ? 21.578 13.924 10.616 1.00 96.00 101 GLY A CA 1
ATOM 805 C C . GLY A 1 101 ? 20.240 13.513 9.989 1.00 96.00 101 GLY A C 1
ATOM 806 O O . GLY A 1 101 ? 19.197 13.823 10.558 1.00 96.00 101 GLY A O 1
ATOM 807 N N . GLU A 1 102 ? 20.223 12.737 8.902 1.00 97.62 102 GLU A N 1
ATOM 808 C CA . GLU A 1 102 ? 18.977 12.416 8.186 1.00 97.62 102 GLU A CA 1
ATOM 809 C C . GLU A 1 102 ? 18.001 11.535 8.967 1.00 97.62 102 GLU A C 1
ATOM 811 O O . GLU A 1 102 ? 18.395 10.579 9.633 1.00 97.62 102 GLU A O 1
ATOM 816 N N . CYS A 1 103 ? 16.704 11.791 8.817 1.00 96.38 103 CYS A N 1
ATOM 817 C CA . CYS A 1 103 ? 15.657 10.914 9.326 1.00 96.38 103 CYS A CA 1
ATOM 818 C C . CYS A 1 103 ? 15.696 9.532 8.640 1.00 96.38 103 CYS A C 1
ATOM 820 O O . CYS A 1 103 ? 15.990 9.432 7.451 1.00 96.38 103 CYS A O 1
ATOM 822 N N . VAL A 1 104 ? 15.356 8.470 9.381 1.00 96.88 104 VAL A N 1
ATOM 823 C CA . VAL A 1 104 ? 15.064 7.136 8.821 1.00 96.88 104 VAL A CA 1
ATOM 824 C C . VAL A 1 104 ? 13.557 6.920 8.915 1.00 96.88 104 VAL A C 1
ATOM 826 O O . VAL A 1 104 ? 13.065 6.278 9.846 1.00 96.88 104 VAL A O 1
ATOM 829 N N . SER A 1 105 ? 12.811 7.546 8.003 1.00 96.62 105 SER A N 1
ATOM 830 C CA . SER A 1 105 ? 11.352 7.671 8.120 1.00 96.62 105 SER A CA 1
ATOM 831 C C . SER A 1 105 ? 10.636 6.323 8.052 1.00 96.62 105 SER A C 1
ATOM 833 O O . SER A 1 105 ? 9.677 6.125 8.791 1.00 96.62 105 SER A O 1
ATOM 835 N N . SER A 1 106 ? 11.165 5.355 7.304 1.00 96.62 106 SER A N 1
ATOM 836 C CA . SER A 1 106 ? 10.676 3.967 7.283 1.00 96.62 106 SER A CA 1
ATOM 837 C C . SER A 1 106 ? 10.550 3.340 8.679 1.00 96.62 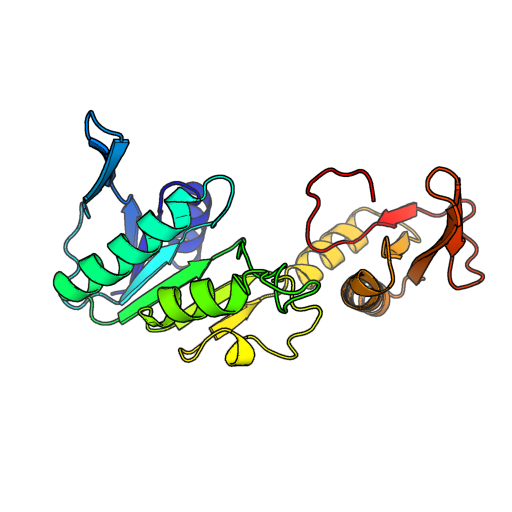106 SER A C 1
ATOM 839 O O . SER A 1 106 ? 9.531 2.727 8.988 1.00 96.62 106 SER A O 1
ATOM 841 N N . LYS A 1 107 ? 11.543 3.534 9.561 1.00 95.69 107 LYS A N 1
ATOM 842 C CA . LYS A 1 107 ? 11.523 3.010 10.939 1.00 95.69 107 LYS A CA 1
ATOM 843 C C . LYS A 1 107 ? 10.512 3.739 11.818 1.00 95.69 107 LYS A C 1
ATOM 845 O O . LYS A 1 107 ? 9.890 3.116 12.675 1.00 95.69 107 LYS A O 1
ATOM 850 N N . ILE A 1 108 ? 10.344 5.045 11.612 1.00 97.00 108 ILE A N 1
ATOM 851 C CA . ILE A 1 108 ? 9.377 5.857 12.362 1.00 97.00 108 ILE A CA 1
ATOM 852 C C . ILE A 1 108 ? 7.955 5.460 11.964 1.00 97.00 108 ILE A C 1
ATOM 854 O O . ILE A 1 108 ? 7.164 5.094 12.828 1.00 97.00 108 ILE A O 1
ATOM 858 N N . VAL A 1 109 ? 7.654 5.446 10.664 1.00 96.81 109 VAL A N 1
ATOM 859 C CA . VAL A 1 109 ? 6.350 5.028 10.131 1.00 96.81 109 VAL A CA 1
ATOM 860 C C . VAL A 1 109 ? 6.049 3.576 10.495 1.00 96.81 109 VAL A C 1
ATOM 862 O O . VAL A 1 109 ? 4.949 3.281 10.956 1.00 96.81 109 VAL A O 1
ATOM 865 N N . GLY A 1 110 ? 7.040 2.686 10.400 1.00 96.56 110 GLY A N 1
ATOM 866 C CA . GLY A 1 110 ? 6.931 1.311 10.884 1.00 96.56 110 GLY A CA 1
ATOM 867 C C . GLY A 1 110 ? 6.535 1.234 12.359 1.00 96.56 110 GLY A C 1
ATOM 868 O O . GLY A 1 110 ? 5.610 0.507 12.719 1.00 96.56 110 GLY A O 1
ATOM 869 N N . SER A 1 111 ? 7.173 2.039 13.217 1.00 97.12 111 SER A N 1
ATOM 870 C CA . SER A 1 111 ? 6.829 2.129 14.640 1.00 97.12 111 SER A CA 1
ATOM 871 C C . SER A 1 111 ? 5.410 2.644 14.877 1.00 97.12 111 SER A C 1
ATOM 873 O O . SER A 1 111 ? 4.704 2.075 15.707 1.00 97.12 111 SER A O 1
ATOM 875 N N . LEU A 1 112 ? 4.993 3.688 14.159 1.00 97.38 112 LEU A N 1
ATOM 876 C CA . LEU A 1 112 ? 3.662 4.282 14.289 1.00 97.38 112 LEU A CA 1
ATOM 877 C C . LEU A 1 112 ? 2.553 3.313 13.857 1.00 97.38 112 LEU A C 1
ATOM 879 O O . LEU A 1 112 ? 1.502 3.273 14.484 1.00 97.38 112 LEU A O 1
ATOM 883 N N . LEU A 1 113 ? 2.794 2.496 12.829 1.00 97.69 113 LEU A N 1
ATOM 884 C CA . LEU A 1 113 ? 1.808 1.546 12.301 1.00 97.69 113 LEU A CA 1
ATOM 885 C C . LEU A 1 113 ? 1.762 0.208 13.054 1.00 97.69 113 LEU A C 1
ATOM 887 O O . LEU A 1 113 ? 0.814 -0.554 12.874 1.00 97.69 113 LEU A O 1
ATOM 891 N N . ASN A 1 114 ? 2.720 -0.074 13.947 1.00 97.19 114 ASN A N 1
ATOM 892 C CA . ASN A 1 114 ? 2.709 -1.290 14.779 1.00 97.19 114 ASN A CA 1
ATOM 893 C C . ASN A 1 114 ? 1.518 -1.375 15.745 1.00 97.19 114 ASN A C 1
ATOM 895 O O . ASN A 1 114 ? 1.315 -2.413 16.369 1.00 97.19 114 ASN A O 1
ATOM 899 N N . VAL A 1 115 ? 0.731 -0.304 15.867 1.00 96.88 115 VAL A N 1
ATOM 900 C CA . VAL A 1 115 ? -0.533 -0.301 16.607 1.00 96.88 115 VAL A CA 1
ATOM 901 C C . VAL A 1 115 ? -1.629 -1.101 15.898 1.00 96.88 115 VAL A C 1
ATOM 903 O O . VAL A 1 115 ? -2.612 -1.451 16.545 1.00 96.88 115 VAL A O 1
ATOM 906 N N . ALA A 1 116 ? -1.483 -1.429 14.608 1.00 98.25 116 ALA A N 1
ATOM 907 C CA . ALA A 1 116 ? -2.369 -2.350 13.896 1.00 98.25 116 ALA A CA 1
ATOM 908 C C . ALA A 1 116 ? -2.071 -3.817 14.252 1.00 98.25 116 ALA A C 1
ATOM 910 O O . ALA A 1 116 ? -0.928 -4.190 14.516 1.00 98.25 116 ALA A O 1
ATOM 911 N N . ASP A 1 117 ? -3.087 -4.679 14.201 1.00 98.38 117 ASP A N 1
ATOM 912 C CA . ASP A 1 117 ? -2.915 -6.112 14.486 1.00 98.38 117 ASP A CA 1
ATOM 913 C C . ASP A 1 117 ? -2.348 -6.886 13.288 1.00 98.38 117 ASP A C 1
ATOM 915 O O . ASP A 1 117 ? -1.810 -7.982 13.441 1.00 98.38 117 ASP A O 1
ATOM 919 N N . GLU A 1 118 ? -2.520 -6.349 12.079 1.00 98.44 118 GLU A N 1
ATOM 920 C CA . GLU A 1 118 ? -1.991 -6.917 10.841 1.00 98.44 118 GLU A CA 1
ATOM 921 C C . GLU A 1 118 ? -1.928 -5.844 9.752 1.00 98.44 118 GLU A C 1
ATOM 923 O O . GLU A 1 118 ? -2.876 -5.075 9.593 1.00 98.44 118 GLU A O 1
ATOM 928 N N . ILE A 1 119 ? -0.838 -5.818 8.988 1.00 98.56 119 ILE A N 1
ATOM 929 C CA . ILE A 1 119 ? -0.614 -4.893 7.874 1.00 98.56 119 ILE A CA 1
ATOM 930 C C . ILE A 1 119 ? -0.541 -5.691 6.574 1.00 98.56 119 ILE A C 1
ATOM 932 O O . ILE A 1 119 ? 0.158 -6.697 6.490 1.00 98.56 119 ILE A O 1
ATOM 936 N N . ILE A 1 120 ? -1.233 -5.232 5.539 1.00 98.62 120 ILE A N 1
ATOM 937 C CA . ILE A 1 120 ? -1.183 -5.791 4.188 1.00 98.62 120 ILE A CA 1
ATOM 938 C C . ILE A 1 120 ? -0.801 -4.659 3.238 1.00 98.62 120 ILE A C 1
ATOM 940 O O . ILE A 1 120 ? -1.404 -3.593 3.288 1.00 98.62 120 ILE A O 1
ATOM 944 N N . THR A 1 121 ? 0.185 -4.865 2.373 1.00 98.06 121 THR A N 1
ATOM 945 C CA . THR A 1 121 ? 0.623 -3.862 1.388 1.00 98.06 121 THR A CA 1
ATOM 946 C C . THR A 1 121 ? 0.973 -4.510 0.050 1.00 98.06 121 THR A C 1
ATOM 948 O O . THR A 1 121 ? 1.080 -5.735 -0.020 1.00 98.06 121 THR A O 1
ATOM 951 N N . ILE A 1 122 ? 1.115 -3.719 -1.014 1.00 96.44 122 ILE A N 1
ATOM 952 C CA . ILE A 1 122 ? 1.337 -4.189 -2.388 1.00 96.44 122 ILE A CA 1
ATOM 953 C C . ILE A 1 122 ? 2.660 -3.607 -2.885 1.00 96.44 122 ILE A C 1
ATOM 955 O O . ILE A 1 122 ? 2.847 -2.399 -2.810 1.00 96.44 122 ILE A O 1
ATOM 959 N N . ASP A 1 123 ? 3.575 -4.478 -3.324 1.00 93.12 123 ASP A N 1
ATOM 960 C CA . ASP A 1 123 ? 4.894 -4.129 -3.886 1.00 93.12 123 ASP A CA 1
ATOM 961 C C . ASP A 1 123 ? 5.596 -2.910 -3.229 1.00 93.12 123 ASP A C 1
ATOM 963 O O . ASP A 1 123 ? 6.001 -1.975 -3.914 1.00 93.12 123 ASP A O 1
ATOM 967 N N . PRO A 1 124 ? 5.768 -2.884 -1.890 1.00 93.56 124 PRO A N 1
ATOM 968 C CA . PRO A 1 124 ? 6.499 -1.825 -1.210 1.00 93.56 124 PRO A CA 1
ATOM 969 C C . PRO A 1 124 ? 7.960 -1.775 -1.672 1.00 93.56 124 PRO A C 1
ATOM 9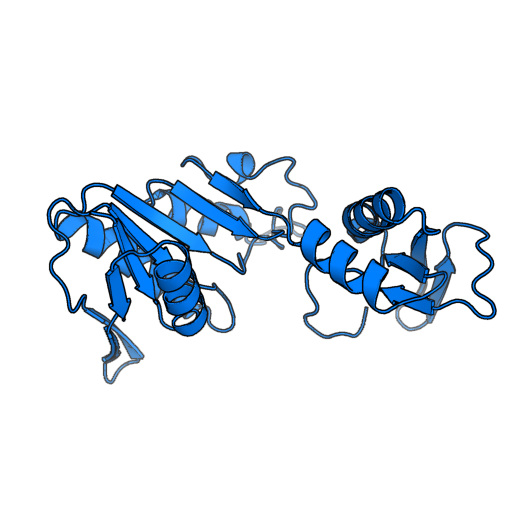71 O O . PRO A 1 124 ? 8.585 -2.813 -1.915 1.00 93.56 124 PRO A O 1
ATOM 974 N N . HIS A 1 125 ? 8.516 -0.564 -1.667 1.00 91.12 125 HIS A N 1
ATOM 975 C CA . HIS A 1 125 ? 9.897 -0.250 -2.039 1.00 91.12 125 HIS A CA 1
ATOM 976 C C . HIS A 1 125 ? 10.929 -0.816 -1.039 1.00 91.12 125 HIS A C 1
ATOM 978 O O . HIS A 1 125 ? 11.509 -0.097 -0.228 1.00 91.12 125 HIS A O 1
ATOM 984 N N . LEU A 1 126 ? 11.137 -2.133 -1.040 1.00 87.31 126 LEU A N 1
ATOM 985 C CA . LEU A 1 126 ? 12.030 -2.844 -0.116 1.00 87.31 126 LEU A CA 1
ATOM 986 C C . LEU A 1 126 ? 13.407 -3.093 -0.746 1.00 87.31 126 LEU A C 1
ATOM 988 O O . LEU A 1 126 ? 13.820 -4.235 -0.920 1.00 87.31 126 LEU A O 1
ATOM 992 N N . HIS A 1 127 ? 14.122 -2.029 -1.110 1.00 85.00 127 HIS A N 1
ATOM 993 C CA . HIS A 1 127 ? 15.422 -2.163 -1.784 1.00 85.00 127 HIS A CA 1
ATOM 994 C C . HIS A 1 127 ? 16.540 -2.633 -0.843 1.00 85.00 127 HIS A C 1
ATOM 996 O O . HIS A 1 127 ? 17.415 -3.393 -1.256 1.00 85.00 127 HIS A O 1
ATOM 1002 N N . ARG A 1 128 ? 16.524 -2.204 0.428 1.00 88.69 128 ARG A N 1
ATOM 1003 C CA . ARG A 1 128 ? 17.559 -2.573 1.421 1.00 88.69 128 ARG A CA 1
ATOM 1004 C C . ARG A 1 128 ? 17.037 -3.426 2.571 1.00 88.69 128 ARG A C 1
ATOM 1006 O O . ARG A 1 128 ? 17.835 -4.038 3.275 1.00 88.69 128 ARG A O 1
ATOM 1013 N N . PHE A 1 129 ? 15.720 -3.497 2.739 1.00 89.06 129 PHE A N 1
ATOM 1014 C CA . PHE A 1 129 ? 15.076 -4.446 3.641 1.00 89.06 129 PHE A CA 1
ATOM 1015 C C . PHE A 1 129 ? 14.830 -5.766 2.913 1.00 89.06 129 PHE A C 1
ATOM 1017 O O . PHE A 1 129 ? 14.311 -5.780 1.801 1.00 89.06 129 PHE A O 1
ATOM 1024 N N . LYS A 1 130 ? 15.138 -6.895 3.552 1.00 87.12 130 LYS A N 1
ATOM 1025 C CA . LYS A 1 130 ? 14.855 -8.230 3.002 1.00 87.12 130 LYS A CA 1
ATOM 1026 C C . LYS A 1 130 ? 13.395 -8.623 3.191 1.00 87.12 130 LYS A C 1
ATOM 1028 O O . LYS A 1 130 ? 12.872 -9.450 2.447 1.00 87.12 130 LYS A O 1
ATOM 1033 N N . SER A 1 131 ? 12.735 -8.072 4.209 1.00 91.50 131 SER A N 1
ATOM 1034 C CA . SER A 1 131 ? 11.334 -8.368 4.508 1.00 91.50 131 SER A CA 1
ATOM 1035 C C . SER A 1 131 ? 10.637 -7.225 5.242 1.00 91.50 131 SER A C 1
ATOM 1037 O O . SER A 1 131 ? 11.277 -6.359 5.834 1.00 91.50 131 SER A O 1
ATOM 1039 N N . LEU A 1 132 ? 9.302 -7.274 5.270 1.00 94.38 132 LEU A N 1
ATOM 1040 C CA . LEU A 1 132 ? 8.486 -6.340 6.047 1.00 94.38 132 LEU A CA 1
ATOM 1041 C C . LEU A 1 132 ? 8.749 -6.408 7.560 1.00 94.38 132 LEU A C 1
ATOM 1043 O O . LEU A 1 132 ? 8.503 -5.422 8.246 1.00 94.38 132 LEU A O 1
ATOM 1047 N N . ASN A 1 133 ? 9.298 -7.513 8.076 1.00 93.94 133 ASN A N 1
ATOM 1048 C CA . ASN A 1 133 ? 9.599 -7.674 9.504 1.00 93.94 133 ASN A CA 1
ATOM 1049 C C . ASN A 1 133 ? 10.750 -6.771 9.985 1.00 93.94 133 ASN A C 1
ATOM 1051 O O . ASN A 1 133 ? 10.938 -6.590 11.183 1.00 93.94 133 ASN A O 1
ATOM 1055 N N . GLU A 1 134 ? 11.536 -6.204 9.065 1.00 94.56 134 GLU A N 1
ATOM 1056 C CA . GLU A 1 134 ? 12.556 -5.203 9.404 1.00 94.56 134 GLU A CA 1
ATOM 1057 C C . GLU A 1 134 ? 11.959 -3.796 9.583 1.00 94.56 134 GLU A C 1
ATOM 1059 O O . GLU A 1 134 ? 12.594 -2.924 10.176 1.00 94.56 134 GLU A O 1
ATOM 1064 N N . VAL A 1 135 ? 10.726 -3.589 9.104 1.00 95.31 135 VAL A N 1
ATOM 1065 C CA . VAL A 1 135 ? 9.963 -2.337 9.217 1.00 95.31 135 VAL A CA 1
ATOM 1066 C C . VAL A 1 135 ? 8.904 -2.442 10.319 1.00 95.31 135 VAL A C 1
ATOM 1068 O O . VAL A 1 135 ? 8.748 -1.527 11.128 1.00 95.31 135 VAL A O 1
ATOM 1071 N N . PHE A 1 136 ? 8.193 -3.569 10.377 1.00 96.81 136 PHE A N 1
ATOM 1072 C CA . PHE A 1 136 ? 7.059 -3.797 11.266 1.00 96.81 136 PHE A CA 1
ATOM 1073 C C . PHE A 1 136 ? 7.352 -4.900 12.283 1.00 96.81 136 PHE A C 1
ATOM 1075 O O . PHE A 1 136 ? 7.882 -5.957 11.953 1.00 96.81 136 PHE A O 1
ATOM 1082 N N . LYS A 1 137 ? 6.956 -4.657 13.534 1.00 96.19 137 LYS A N 1
ATOM 1083 C CA . LYS A 1 137 ? 6.909 -5.662 14.605 1.00 96.19 137 LYS A CA 1
ATOM 1084 C C . LYS A 1 137 ? 5.597 -6.443 14.587 1.00 96.19 137 LYS A C 1
ATOM 1086 O O . LYS A 1 137 ? 5.566 -7.591 15.021 1.00 96.19 137 LYS A O 1
ATOM 1091 N N . THR A 1 138 ? 4.517 -5.808 14.132 1.00 96.12 138 THR A N 1
ATOM 1092 C CA . THR A 1 138 ? 3.233 -6.481 13.922 1.00 96.12 138 THR A CA 1
ATOM 1093 C C . THR A 1 138 ? 3.290 -7.390 12.694 1.00 96.12 138 THR A C 1
ATOM 1095 O O . THR A 1 138 ? 4.189 -7.271 11.858 1.00 96.12 138 THR A O 1
ATOM 1098 N N . LYS A 1 139 ? 2.325 -8.306 12.561 1.00 97.12 139 LYS A N 1
ATOM 1099 C CA . LYS A 1 139 ? 2.247 -9.186 11.392 1.00 97.12 139 LYS A CA 1
ATOM 1100 C C . LYS A 1 139 ? 2.077 -8.336 10.132 1.00 97.12 139 LYS A C 1
ATOM 1102 O O . LYS A 1 139 ? 1.139 -7.549 10.048 1.00 97.12 139 LYS A O 1
ATOM 1107 N N . ALA A 1 140 ? 2.937 -8.539 9.138 1.00 97.69 140 ALA A N 1
ATOM 1108 C CA . ALA A 1 140 ? 2.894 -7.794 7.888 1.00 97.69 140 ALA A CA 1
ATOM 1109 C C . ALA A 1 140 ? 2.973 -8.727 6.671 1.00 97.69 140 ALA A C 1
ATOM 1111 O O . ALA A 1 140 ? 3.773 -9.662 6.638 1.00 97.69 140 ALA A O 1
ATOM 1112 N N . VAL A 1 141 ? 2.136 -8.474 5.666 1.00 97.44 141 VAL A N 1
ATOM 1113 C CA . VAL A 1 141 ? 2.026 -9.268 4.437 1.00 97.44 141 VAL A CA 1
ATOM 1114 C C . VAL A 1 141 ? 2.255 -8.366 3.229 1.00 97.44 141 VAL A C 1
ATOM 1116 O O . VAL A 1 141 ? 1.590 -7.345 3.067 1.00 97.44 141 VAL A O 1
ATOM 1119 N N . LYS A 1 142 ? 3.187 -8.770 2.363 1.00 95.56 142 LYS A N 1
ATOM 1120 C CA . LYS A 1 142 ? 3.402 -8.159 1.049 1.00 95.56 142 LYS A CA 1
ATOM 1121 C C . LYS A 1 142 ? 2.668 -8.975 -0.011 1.00 95.56 142 LYS A C 1
ATOM 1123 O O . LYS A 1 142 ? 2.951 -10.161 -0.164 1.00 95.56 142 LYS A O 1
ATOM 1128 N N . LEU A 1 143 ? 1.786 -8.328 -0.757 1.00 95.94 143 LEU A N 1
ATOM 1129 C CA . LEU A 1 143 ? 1.221 -8.824 -2.008 1.00 95.94 143 LEU A CA 1
ATOM 1130 C C . LEU A 1 143 ? 2.046 -8.300 -3.189 1.00 95.94 143 LEU A C 1
ATOM 1132 O O . LEU A 1 143 ? 2.768 -7.312 -3.048 1.00 95.94 143 LEU A O 1
ATOM 1136 N N . SER A 1 144 ? 1.926 -8.957 -4.343 1.00 92.62 144 SER A N 1
ATOM 1137 C CA . SER A 1 144 ? 2.542 -8.494 -5.586 1.00 92.62 144 SER A CA 1
ATOM 1138 C C . SER A 1 144 ? 1.517 -8.407 -6.709 1.00 92.62 144 SER A C 1
ATOM 1140 O O . SER A 1 144 ? 0.706 -9.317 -6.887 1.00 92.62 144 SER A O 1
ATOM 1142 N N . ALA A 1 145 ? 1.572 -7.318 -7.467 1.00 94.12 145 ALA A N 1
ATOM 1143 C CA . ALA A 1 145 ? 0.809 -7.077 -8.680 1.00 94.12 145 ALA A CA 1
ATOM 1144 C C . ALA A 1 145 ? 1.454 -7.725 -9.917 1.00 94.12 145 ALA A C 1
ATOM 1146 O O . ALA A 1 145 ? 0.827 -7.740 -10.977 1.00 94.12 145 ALA A O 1
ATOM 1147 N N . ASN A 1 146 ? 2.663 -8.293 -9.797 1.00 91.38 146 ASN A N 1
ATOM 1148 C CA . ASN A 1 146 ? 3.405 -8.871 -10.921 1.00 91.38 146 ASN A CA 1
ATOM 1149 C C . ASN A 1 146 ? 2.584 -9.871 -11.738 1.00 91.38 146 ASN A C 1
ATOM 1151 O O . ASN A 1 146 ? 2.675 -9.849 -12.958 1.00 91.38 146 ASN A O 1
ATOM 1155 N N . ASP A 1 147 ? 1.773 -10.713 -11.095 1.00 92.00 147 ASP A N 1
ATOM 1156 C CA . ASP A 1 147 ? 0.971 -11.728 -11.793 1.00 92.00 147 ASP A CA 1
ATOM 1157 C C . ASP A 1 147 ? -0.124 -11.083 -12.654 1.00 92.00 147 ASP A C 1
ATOM 1159 O O . ASP A 1 147 ? -0.353 -11.494 -13.788 1.00 92.00 147 ASP A O 1
ATOM 1163 N N . LEU A 1 148 ? -0.741 -10.005 -12.161 1.00 95.00 148 LEU A N 1
ATOM 1164 C CA . LEU A 1 148 ? -1.742 -9.245 -12.912 1.00 95.00 148 LEU A CA 1
ATOM 1165 C C . LEU A 1 148 ? -1.105 -8.472 -14.072 1.00 95.00 148 LEU A C 1
ATOM 1167 O O . LEU A 1 148 ? -1.647 -8.455 -15.178 1.00 95.00 148 LEU A O 1
ATOM 1171 N N . ILE A 1 149 ? 0.055 -7.857 -13.832 1.00 95.25 149 ILE A N 1
ATOM 1172 C CA . ILE A 1 149 ? 0.824 -7.143 -14.861 1.00 95.25 149 ILE A CA 1
ATOM 1173 C C . ILE A 1 149 ? 1.268 -8.125 -15.947 1.00 95.25 149 ILE A C 1
ATOM 1175 O O . ILE A 1 149 ? 1.112 -7.861 -17.136 1.00 95.25 149 ILE A O 1
ATOM 1179 N N . GLN A 1 150 ? 1.772 -9.287 -15.549 1.00 93.44 150 GLN A N 1
ATOM 1180 C CA . GLN A 1 150 ? 2.173 -10.360 -16.445 1.00 93.44 150 GLN A CA 1
ATOM 1181 C C . GLN A 1 150 ? 1.006 -10.838 -17.317 1.00 93.44 150 GLN A C 1
ATOM 1183 O O . GLN A 1 150 ? 1.154 -10.942 -18.537 1.00 93.44 150 GLN A O 1
ATOM 1188 N N . ASP A 1 151 ? -0.149 -11.117 -16.713 1.00 94.88 151 ASP A N 1
ATOM 1189 C CA . ASP A 1 151 ? -1.345 -11.534 -17.441 1.00 94.88 151 ASP A CA 1
ATOM 1190 C C . ASP A 1 151 ? -1.770 -10.474 -18.457 1.00 94.88 151 ASP A C 1
ATOM 1192 O O . ASP A 1 151 ? -2.080 -10.807 -19.603 1.00 94.88 151 ASP A O 1
ATOM 1196 N N . TYR A 1 152 ? -1.735 -9.199 -18.065 1.00 96.38 152 TYR A N 1
ATOM 1197 C CA . TYR A 1 152 ? -2.002 -8.089 -18.971 1.00 96.38 152 TYR A CA 1
ATOM 1198 C C . TYR A 1 152 ? -1.006 -8.065 -20.134 1.00 96.38 152 TYR A C 1
ATOM 1200 O O . TYR A 1 152 ? -1.421 -7.982 -21.289 1.00 96.38 152 TYR A O 1
ATOM 1208 N N . ILE A 1 153 ? 0.292 -8.204 -19.862 1.00 96.19 153 ILE A N 1
ATOM 1209 C CA . ILE A 1 153 ? 1.323 -8.190 -20.903 1.00 96.19 153 ILE A CA 1
ATOM 1210 C C . ILE A 1 153 ? 1.113 -9.340 -21.893 1.00 96.19 153 ILE A C 1
ATOM 1212 O O . ILE A 1 153 ? 1.060 -9.120 -23.100 1.00 96.19 153 ILE A O 1
ATOM 1216 N N . SER A 1 154 ? 0.919 -10.559 -21.386 1.00 94.06 154 SER A N 1
ATOM 1217 C CA . SER A 1 154 ? 0.774 -11.763 -22.215 1.00 94.06 154 SER A CA 1
ATOM 1218 C C . SER A 1 154 ? -0.430 -11.728 -23.163 1.00 94.06 154 SER A C 1
ATOM 1220 O O . SER A 1 154 ? -0.403 -12.360 -24.216 1.00 94.06 154 SER A O 1
ATOM 1222 N N . LYS A 1 155 ? -1.489 -10.996 -22.794 1.00 95.56 155 LYS A N 1
ATOM 1223 C CA . LYS A 1 155 ? -2.721 -10.877 -23.586 1.00 95.56 155 LYS A CA 1
ATOM 1224 C C . LYS A 1 155 ? -2.659 -9.764 -24.626 1.00 95.56 155 LYS A C 1
ATOM 1226 O O . LYS A 1 155 ? -3.359 -9.853 -25.629 1.00 95.56 155 LYS A O 1
ATOM 1231 N N . ASN A 1 156 ? -1.869 -8.723 -24.372 1.00 96.75 156 ASN A N 1
ATOM 1232 C CA . ASN A 1 156 ? -1.915 -7.486 -25.151 1.00 96.75 156 ASN A CA 1
ATOM 1233 C C . ASN A 1 156 ? -0.671 -7.250 -26.017 1.00 96.75 156 ASN A C 1
ATOM 1235 O O . ASN A 1 156 ? -0.747 -6.441 -26.936 1.00 96.75 156 ASN A O 1
ATOM 1239 N N . PHE A 1 157 ? 0.434 -7.956 -25.762 1.00 95.50 157 PHE A N 1
ATOM 1240 C CA . PHE A 1 157 ? 1.719 -7.721 -26.424 1.00 95.50 157 PHE A CA 1
ATOM 1241 C C . PHE A 1 157 ? 2.293 -9.011 -27.032 1.00 95.50 157 PHE A C 1
ATOM 1243 O O . PHE A 1 157 ? 2.116 -10.110 -26.499 1.00 95.50 157 PHE A O 1
ATOM 1250 N N . LYS A 1 158 ? 2.988 -8.886 -28.164 1.00 92.31 158 LYS A N 1
ATOM 1251 C CA . LYS A 1 158 ? 3.640 -9.959 -28.924 1.00 92.31 158 LYS A CA 1
ATOM 1252 C C . LYS A 1 158 ? 5.154 -9.756 -28.934 1.00 92.31 158 LYS A C 1
ATOM 1254 O O . LYS A 1 158 ? 5.643 -8.700 -29.309 1.00 92.31 158 LYS A O 1
ATOM 1259 N N . ASP A 1 159 ? 5.886 -10.814 -28.579 1.00 92.00 159 ASP A N 1
ATOM 1260 C CA . ASP A 1 159 ? 7.354 -10.802 -28.441 1.00 92.00 159 ASP A CA 1
ATOM 1261 C C . ASP A 1 159 ? 7.884 -9.616 -27.596 1.00 92.00 159 ASP A C 1
ATOM 1263 O O . ASP A 1 159 ? 8.728 -8.842 -28.064 1.00 92.00 159 ASP A O 1
ATOM 1267 N N . PRO A 1 160 ? 7.382 -9.428 -26.354 1.00 95.81 160 PRO A N 1
ATOM 1268 C CA . PRO A 1 160 ? 7.806 -8.307 -25.535 1.00 95.81 160 PRO A CA 1
ATOM 1269 C C . PRO A 1 160 ? 9.237 -8.486 -25.008 1.00 95.81 160 PRO A C 1
ATOM 1271 O O . PRO A 1 160 ? 9.702 -9.600 -24.751 1.00 95.81 160 PRO A O 1
ATOM 1274 N N . VAL A 1 161 ? 9.913 -7.364 -24.766 1.00 95.25 161 VAL A N 1
ATOM 1275 C CA . VAL A 1 161 ? 11.139 -7.281 -23.961 1.00 95.25 161 VAL A CA 1
ATOM 1276 C C . VAL A 1 161 ? 10.824 -6.488 -22.703 1.00 95.25 161 VAL A C 1
ATOM 1278 O O . VAL A 1 161 ? 10.414 -5.330 -22.780 1.00 95.25 161 VAL A O 1
ATOM 1281 N N . ILE A 1 162 ? 11.031 -7.107 -21.543 1.00 95.81 162 ILE A N 1
ATOM 1282 C CA . ILE A 1 162 ? 10.752 -6.482 -20.250 1.00 95.81 162 ILE A CA 1
ATOM 1283 C C . ILE A 1 162 ? 12.005 -5.775 -19.744 1.00 95.81 162 ILE A C 1
ATOM 1285 O O . ILE A 1 162 ? 13.028 -6.411 -19.480 1.00 95.81 162 ILE A O 1
ATOM 1289 N N . ILE A 1 163 ? 11.924 -4.462 -19.596 1.00 94.19 163 ILE A N 1
ATOM 1290 C CA . ILE A 1 163 ? 13.045 -3.601 -19.239 1.00 94.19 163 ILE A CA 1
ATOM 1291 C C . ILE A 1 163 ? 12.824 -3.047 -17.833 1.00 94.19 163 ILE A C 1
ATOM 1293 O O . ILE A 1 163 ? 11.806 -2.422 -17.560 1.00 94.19 163 ILE A O 1
ATOM 1297 N N . GLY A 1 164 ? 13.787 -3.250 -16.941 1.00 93.19 164 GLY A N 1
ATOM 1298 C CA . GLY A 1 164 ? 13.871 -2.476 -15.705 1.00 93.19 164 GLY A CA 1
ATOM 1299 C C . GLY A 1 164 ? 14.599 -1.145 -15.951 1.00 93.19 164 GLY A C 1
ATOM 1300 O O . GLY A 1 164 ? 15.649 -1.154 -16.604 1.00 93.19 164 GLY A O 1
ATOM 1301 N N . PRO A 1 165 ? 14.099 0.010 -15.478 1.00 90.06 165 PRO A N 1
ATOM 1302 C CA . PRO A 1 165 ? 14.769 1.297 -15.676 1.00 90.06 165 PRO A CA 1
ATOM 1303 C C . PRO A 1 165 ? 16.117 1.438 -14.945 1.00 90.06 165 PRO A C 1
ATOM 1305 O O . PRO A 1 165 ? 16.890 2.349 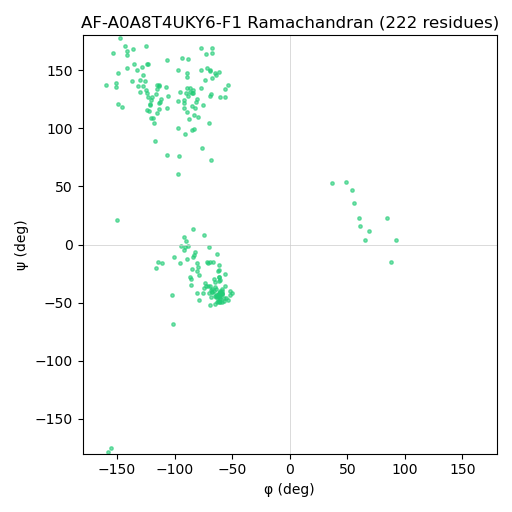-15.251 1.00 90.06 165 PRO A O 1
ATOM 1308 N N . ASP A 1 166 ? 16.404 0.552 -13.991 1.00 87.50 166 ASP A N 1
ATOM 1309 C CA . ASP A 1 166 ? 17.674 0.470 -13.270 1.00 87.50 166 ASP A CA 1
ATOM 1310 C C . ASP A 1 166 ? 17.910 -0.928 -12.665 1.00 87.50 166 ASP A C 1
ATOM 1312 O O . ASP A 1 166 ? 17.113 -1.853 -12.829 1.00 87.50 166 ASP A O 1
ATOM 1316 N N . ALA A 1 167 ? 19.023 -1.104 -11.952 1.00 85.75 167 ALA A N 1
ATOM 1317 C CA . ALA A 1 167 ? 19.361 -2.377 -11.322 1.00 85.75 167 ALA A CA 1
ATOM 1318 C C . ALA A 1 167 ? 18.398 -2.798 -10.201 1.00 85.75 167 ALA A C 1
ATOM 1320 O O . ALA A 1 167 ? 18.216 -3.996 -9.982 1.00 85.75 167 ALA A O 1
ATOM 1321 N N . GLU A 1 168 ? 17.783 -1.846 -9.499 1.00 85.19 168 GLU A N 1
ATOM 1322 C CA . GLU A 1 168 ? 16.887 -2.139 -8.378 1.00 85.19 168 GLU A CA 1
ATOM 1323 C C . GLU A 1 168 ? 15.552 -2.703 -8.894 1.00 85.19 168 GLU A C 1
ATOM 1325 O O . GLU A 1 168 ? 14.991 -3.637 -8.307 1.00 85.19 168 GLU A O 1
ATOM 1330 N N . SER A 1 169 ? 15.129 -2.235 -10.072 1.00 87.75 169 SER A N 1
ATOM 1331 C CA . SER A 1 169 ? 13.928 -2.706 -10.761 1.00 87.75 169 SER A CA 1
ATOM 1332 C C . SER A 1 169 ? 14.023 -4.113 -11.374 1.00 87.75 169 SER A C 1
ATOM 1334 O O . SER A 1 169 ? 13.005 -4.739 -11.697 1.00 87.75 169 SER A O 1
ATOM 1336 N N . TYR A 1 170 ? 15.242 -4.660 -11.500 1.00 88.81 170 TYR A N 1
ATOM 1337 C CA . TYR A 1 170 ? 15.485 -5.938 -12.179 1.00 88.81 170 TYR A CA 1
ATOM 1338 C C . TYR A 1 170 ? 14.675 -7.091 -11.587 1.00 88.81 170 TYR A C 1
ATOM 1340 O O . TYR A 1 170 ? 14.214 -7.964 -12.318 1.00 88.81 170 TYR A O 1
ATOM 1348 N N . GLN A 1 171 ? 14.470 -7.092 -10.269 1.00 88.31 171 GLN A N 1
ATOM 1349 C CA . GLN A 1 171 ? 13.715 -8.139 -9.582 1.00 88.31 171 GLN A CA 1
ATOM 1350 C C . GLN A 1 171 ? 12.273 -8.265 -10.103 1.00 88.31 171 GLN A C 1
ATOM 1352 O O . GLN A 1 171 ? 11.771 -9.382 -10.259 1.00 88.31 171 GLN A O 1
ATOM 1357 N N . TRP A 1 172 ? 11.617 -7.144 -10.424 1.00 90.00 172 TRP A N 1
ATOM 1358 C CA . TRP A 1 172 ? 10.258 -7.144 -10.965 1.00 90.00 172 TRP A CA 1
ATOM 1359 C C . TRP A 1 172 ? 10.267 -7.498 -12.449 1.00 90.00 172 TRP A C 1
ATOM 1361 O O . TRP A 1 172 ? 9.540 -8.408 -12.861 1.00 90.00 172 TRP A O 1
ATOM 1371 N N . ALA A 1 173 ? 11.150 -6.862 -13.225 1.00 92.00 173 ALA A N 1
ATOM 1372 C CA . ALA A 1 173 ? 11.301 -7.112 -14.657 1.00 92.00 173 ALA A CA 1
ATOM 1373 C C . ALA A 1 173 ? 11.614 -8.591 -14.957 1.00 92.00 173 ALA A C 1
ATOM 1375 O O . ALA A 1 173 ? 10.932 -9.228 -15.764 1.00 92.00 173 ALA A O 1
ATOM 1376 N N . GLN A 1 174 ? 12.581 -9.174 -14.244 1.00 92.00 174 GLN A N 1
ATOM 1377 C CA . GLN A 1 174 ? 12.978 -10.570 -14.404 1.00 92.00 174 GLN A CA 1
ATOM 1378 C C . GLN A 1 174 ? 11.861 -11.535 -13.990 1.00 92.00 174 GLN A C 1
ATOM 1380 O O . GLN A 1 174 ? 11.641 -12.545 -14.663 1.00 92.00 174 GLN A O 1
ATOM 1385 N N . SER A 1 175 ? 11.145 -11.234 -12.901 1.00 91.50 175 SER A N 1
ATOM 1386 C CA . SER A 1 175 ? 10.028 -12.056 -12.421 1.00 91.50 175 SER A CA 1
ATOM 1387 C C . SER A 1 175 ? 8.915 -12.157 -13.468 1.00 91.50 175 SER A C 1
ATOM 1389 O O . SER A 1 175 ? 8.475 -13.263 -13.790 1.00 91.50 175 SER A O 1
ATOM 1391 N N . ILE A 1 176 ? 8.528 -11.028 -14.071 1.00 94.00 176 ILE A N 1
ATOM 1392 C CA . ILE A 1 176 ? 7.530 -10.985 -15.149 1.00 94.00 176 ILE A CA 1
ATOM 1393 C C . ILE A 1 176 ? 8.050 -11.715 -16.390 1.00 94.00 176 ILE A C 1
ATOM 1395 O O . ILE A 1 176 ? 7.383 -12.620 -16.899 1.00 94.00 176 ILE A O 1
ATOM 1399 N N . ALA A 1 177 ? 9.259 -11.379 -16.851 1.00 93.62 177 ALA A N 1
ATOM 1400 C CA . ALA A 1 177 ? 9.830 -11.935 -18.074 1.00 93.62 177 ALA A CA 1
ATOM 1401 C C . ALA A 1 177 ? 9.964 -13.458 -18.031 1.00 93.62 177 ALA A C 1
ATOM 1403 O O . ALA A 1 177 ? 9.603 -14.141 -18.990 1.00 93.62 177 ALA A O 1
ATOM 1404 N N . LYS A 1 178 ? 10.413 -14.008 -16.895 1.00 92.81 178 LYS A N 1
ATOM 1405 C CA . LYS A 1 178 ? 10.547 -15.456 -16.695 1.00 92.81 178 LYS A CA 1
ATOM 1406 C C . LYS A 1 178 ? 9.214 -16.180 -16.874 1.00 92.81 178 LYS A C 1
ATOM 1408 O O . LYS A 1 178 ? 9.190 -17.265 -17.453 1.00 92.81 178 LYS A O 1
ATOM 1413 N N . LYS A 1 179 ? 8.116 -15.598 -16.389 1.00 90.69 179 LYS A N 1
ATOM 1414 C CA . LYS A 1 179 ? 6.791 -16.227 -16.447 1.00 90.69 179 LYS A CA 1
ATOM 1415 C C . LYS A 1 179 ? 6.182 -16.188 -17.850 1.00 90.69 179 LYS A C 1
ATOM 1417 O O . LYS A 1 179 ? 5.608 -17.188 -18.272 1.00 90.69 179 LYS A O 1
ATOM 1422 N N . ILE A 1 180 ? 6.381 -15.104 -18.604 1.00 93.81 180 ILE A N 1
ATOM 1423 C CA . ILE A 1 180 ? 5.921 -15.002 -20.007 1.00 93.81 180 ILE A CA 1
ATOM 1424 C C . ILE A 1 180 ? 6.944 -15.492 -21.042 1.00 93.81 180 ILE A C 1
ATOM 1426 O O . ILE A 1 180 ? 6.683 -15.406 -22.237 1.00 93.81 180 ILE A O 1
ATOM 1430 N N . LYS A 1 181 ? 8.101 -16.006 -20.603 1.00 93.38 181 LYS A N 1
ATOM 1431 C CA . LYS A 1 181 ? 9.224 -16.425 -21.464 1.00 93.38 181 LYS A CA 1
ATOM 1432 C C . LYS A 1 181 ? 9.724 -15.308 -22.400 1.00 93.38 181 LYS A C 1
ATOM 1434 O O . LYS A 1 181 ? 10.128 -15.579 -23.528 1.00 93.38 181 LYS A O 1
ATOM 1439 N N . ALA A 1 182 ? 9.705 -14.067 -21.921 1.00 93.81 182 ALA A N 1
ATOM 1440 C CA . ALA A 1 182 ? 10.230 -12.898 -22.623 1.00 93.81 182 ALA A CA 1
ATOM 1441 C C . ALA A 1 182 ? 11.716 -12.670 -22.324 1.00 93.81 182 ALA A C 1
ATOM 1443 O O . ALA A 1 182 ? 12.242 -13.109 -21.297 1.00 93.81 182 ALA A O 1
ATOM 1444 N N . SER A 1 183 ? 12.388 -11.924 -23.201 1.00 93.50 183 SER A N 1
ATOM 1445 C CA . SER A 1 183 ? 13.709 -11.367 -22.900 1.00 93.50 183 SER A CA 1
ATOM 1446 C C . SER A 1 183 ? 13.588 -10.275 -21.834 1.00 93.50 183 SER A C 1
ATOM 1448 O O . SER A 1 183 ? 12.579 -9.571 -21.771 1.00 93.50 183 SER A O 1
ATOM 1450 N N . THR A 1 184 ? 14.622 -10.108 -21.008 1.00 93.75 184 THR A N 1
ATOM 1451 C CA . THR A 1 184 ? 14.659 -9.054 -19.990 1.00 93.75 184 THR A CA 1
ATOM 1452 C C . THR A 1 184 ? 16.011 -8.375 -19.917 1.00 93.75 184 THR A C 1
ATOM 1454 O O . THR A 1 184 ? 17.039 -9.038 -20.016 1.00 93.75 184 THR A O 1
ATOM 1457 N N . ALA A 1 185 ? 15.991 -7.061 -19.735 1.00 92.31 185 ALA A N 1
ATOM 1458 C CA . ALA A 1 185 ? 17.173 -6.229 -19.585 1.00 92.31 185 ALA A CA 1
ATOM 1459 C C . ALA A 1 185 ? 16.963 -5.225 -18.451 1.00 92.31 185 ALA A C 1
ATOM 1461 O O . ALA A 1 185 ? 15.833 -4.990 -18.020 1.00 92.31 185 ALA A O 1
ATOM 1462 N N . ILE A 1 186 ? 18.040 -4.564 -18.041 1.00 91.38 186 ILE A N 1
ATOM 1463 C CA . ILE A 1 186 ? 17.950 -3.292 -17.319 1.00 91.38 186 ILE A CA 1
ATOM 1464 C C . ILE A 1 186 ? 18.719 -2.204 -18.044 1.00 91.38 186 ILE A C 1
ATOM 1466 O O . ILE A 1 186 ? 19.674 -2.487 -18.773 1.00 91.38 186 ILE A O 1
ATOM 1470 N N . LEU A 1 187 ? 18.320 -0.962 -17.797 1.00 88.38 187 LEU A N 1
ATOM 1471 C CA . LEU A 1 187 ? 19.071 0.216 -18.192 1.00 88.38 187 LEU A CA 1
ATOM 1472 C C . LEU A 1 187 ? 20.172 0.493 -17.157 1.00 88.38 187 LEU A C 1
ATOM 1474 O O . LEU A 1 187 ? 19.913 0.774 -15.989 1.00 88.38 187 LEU A O 1
ATOM 1478 N N . GLN A 1 188 ? 21.422 0.430 -17.595 1.00 82.50 188 GLN A N 1
ATOM 1479 C CA . GLN A 1 188 ? 22.578 0.890 -16.845 1.00 82.50 188 GLN A CA 1
ATOM 1480 C C . GLN A 1 188 ? 22.864 2.342 -17.219 1.00 82.50 188 GLN A C 1
ATOM 1482 O O . GLN A 1 188 ? 23.078 2.666 -18.389 1.00 82.50 188 GLN A O 1
ATOM 1487 N N . LYS A 1 189 ? 22.845 3.216 -16.211 1.00 78.31 189 LYS A N 1
ATOM 1488 C CA . LYS A 1 189 ? 23.127 4.646 -16.352 1.00 78.31 189 LYS A CA 1
ATOM 1489 C C . LYS A 1 189 ? 24.587 4.907 -15.986 1.00 78.31 189 LYS A C 1
ATOM 1491 O O . LYS A 1 189 ? 24.917 5.016 -14.807 1.00 78.31 189 LYS A O 1
ATOM 1496 N N . ASP A 1 190 ? 25.440 5.044 -16.991 1.00 73.38 190 ASP A N 1
ATOM 1497 C CA . ASP A 1 190 ? 26.820 5.490 -16.825 1.00 73.38 190 ASP A CA 1
ATOM 1498 C C . ASP A 1 190 ? 26.819 7.026 -16.772 1.00 73.38 190 ASP A C 1
ATOM 1500 O O . ASP A 1 190 ? 26.702 7.715 -17.790 1.00 73.38 190 ASP A O 1
ATOM 1504 N N . ARG A 1 191 ? 26.881 7.585 -15.557 1.00 71.19 191 ARG A N 1
ATOM 1505 C CA . ARG A 1 191 ? 26.961 9.040 -15.360 1.00 71.19 191 ARG A CA 1
ATOM 1506 C C . ARG A 1 191 ? 28.394 9.504 -15.591 1.00 71.19 191 ARG A C 1
ATOM 1508 O O . ARG A 1 191 ? 29.262 9.229 -14.767 1.00 71.19 191 ARG A O 1
ATOM 1515 N N . ILE A 1 192 ? 28.622 10.223 -16.687 1.00 73.75 192 ILE A N 1
ATOM 1516 C CA . ILE A 1 192 ? 29.926 10.827 -16.990 1.00 73.75 192 ILE A CA 1
ATOM 1517 C C . ILE A 1 192 ? 30.088 12.129 -16.194 1.00 73.75 192 ILE A C 1
ATOM 1519 O O . ILE A 1 192 ? 31.146 12.384 -15.624 1.00 73.75 192 ILE A O 1
ATOM 1523 N N . ASN A 1 193 ? 29.028 12.940 -16.105 1.00 76.75 193 ASN A N 1
ATOM 1524 C CA . ASN A 1 193 ? 28.973 14.157 -15.289 1.00 76.75 193 ASN A CA 1
ATOM 1525 C C . ASN A 1 193 ? 27.512 14.499 -14.910 1.00 76.75 193 ASN A C 1
ATOM 1527 O O . ASN A 1 193 ? 26.592 13.737 -15.204 1.00 76.75 193 ASN A O 1
ATOM 1531 N N . SER A 1 194 ? 27.284 15.640 -14.246 1.00 69.44 194 SER A N 1
ATOM 1532 C CA . SER A 1 194 ? 25.951 16.071 -13.782 1.00 69.44 194 SER A CA 1
ATOM 1533 C C . SER A 1 194 ? 24.914 16.285 -14.895 1.00 69.44 194 SER A C 1
ATOM 1535 O O . SER A 1 194 ? 23.723 16.332 -14.595 1.00 69.44 194 SER A O 1
ATOM 1537 N N . TYR A 1 195 ? 25.347 16.420 -16.152 1.00 66.44 195 TYR A N 1
ATOM 1538 C CA . TYR A 1 195 ? 24.497 16.703 -17.313 1.00 66.44 195 TYR A CA 1
ATOM 1539 C C . TYR A 1 195 ? 24.494 15.572 -18.351 1.00 66.44 195 TYR A C 1
ATOM 1541 O O . TYR A 1 195 ? 23.564 15.482 -19.147 1.00 66.44 195 TYR A O 1
ATOM 1549 N N . GLU A 1 196 ? 25.503 14.698 -18.337 1.00 71.06 196 GLU A N 1
ATOM 1550 C CA . GLU A 1 196 ? 25.689 13.637 -19.323 1.00 71.06 196 GLU A CA 1
ATOM 1551 C C . GLU A 1 196 ? 25.564 12.252 -18.683 1.00 71.06 196 GLU A C 1
ATOM 1553 O O . GLU A 1 196 ? 26.397 11.817 -17.878 1.00 71.06 196 GLU A O 1
ATOM 1558 N N . VAL A 1 197 ? 24.503 11.546 -19.075 1.00 70.50 197 VAL A N 1
ATOM 1559 C CA . VAL A 1 197 ? 24.206 10.181 -18.642 1.00 70.50 197 VAL A CA 1
ATOM 1560 C C . VAL A 1 197 ? 24.073 9.307 -19.878 1.00 70.50 197 VAL A C 1
ATOM 1562 O O . VAL A 1 197 ? 23.160 9.497 -20.679 1.00 70.50 197 VAL A O 1
ATOM 1565 N N . HIS A 1 198 ? 24.970 8.336 -20.026 1.00 74.88 198 HIS A N 1
ATOM 1566 C CA . HIS A 1 198 ? 24.860 7.311 -21.059 1.00 74.88 198 HIS A CA 1
ATOM 1567 C C . HIS A 1 198 ? 23.994 6.179 -20.530 1.00 74.88 198 HIS A C 1
ATOM 1569 O O . HIS A 1 198 ? 24.205 5.700 -19.419 1.00 74.88 198 HIS A O 1
ATOM 1575 N N . VAL A 1 199 ? 23.013 5.752 -21.320 1.00 73.31 199 VAL A N 1
ATOM 1576 C CA . VAL A 1 199 ? 22.125 4.650 -20.953 1.00 73.31 199 VAL A CA 1
ATOM 1577 C C . VAL A 1 199 ? 22.394 3.477 -21.879 1.00 73.31 199 VAL A C 1
ATOM 1579 O O . VAL A 1 199 ? 22.306 3.613 -23.099 1.00 73.31 199 VAL A O 1
ATOM 1582 N N . LYS A 1 200 ? 22.733 2.326 -21.306 1.00 78.81 200 LYS A N 1
ATOM 1583 C CA . LYS A 1 200 ? 22.981 1.083 -22.045 1.00 78.81 200 LYS A CA 1
ATOM 1584 C C . LYS A 1 200 ? 22.159 -0.045 -21.453 1.00 78.81 200 LYS A C 1
ATOM 1586 O O . LYS A 1 200 ? 21.858 -0.031 -20.266 1.00 78.81 200 LYS A O 1
ATOM 1591 N N . LEU A 1 201 ? 21.817 -1.040 -22.264 1.00 79.31 201 LEU A N 1
ATOM 1592 C CA . LEU A 1 201 ? 21.302 -2.294 -21.726 1.00 79.31 201 LEU A CA 1
ATOM 1593 C C . LEU A 1 201 ? 22.458 -3.067 -21.089 1.00 79.31 201 LEU A C 1
ATOM 1595 O O . LEU A 1 201 ? 23.561 -3.098 -21.631 1.00 79.31 201 LEU A O 1
ATOM 1599 N N . ASN A 1 202 ? 22.199 -3.726 -19.965 1.00 78.75 202 ASN A N 1
ATOM 1600 C CA . ASN A 1 202 ? 23.177 -4.608 -19.319 1.00 78.75 202 ASN A CA 1
ATOM 1601 C C . ASN A 1 202 ? 23.450 -5.915 -20.093 1.00 78.75 202 ASN A C 1
ATOM 1603 O O . ASN A 1 202 ? 24.221 -6.755 -19.632 1.00 78.75 202 ASN A O 1
ATOM 1607 N N . SER A 1 203 ? 22.762 -6.134 -21.212 1.00 76.31 203 SER A N 1
ATOM 1608 C CA . SER A 1 203 ? 22.817 -7.356 -22.006 1.00 76.31 203 SER A CA 1
ATOM 1609 C C . SER A 1 203 ? 22.584 -7.057 -23.486 1.00 76.31 203 SER A C 1
ATOM 1611 O O . SER A 1 203 ? 21.836 -6.145 -23.847 1.00 76.31 203 SER A O 1
ATOM 1613 N N . GLU A 1 204 ? 23.223 -7.845 -24.351 1.00 79.44 204 GLU A N 1
ATOM 1614 C CA . GLU A 1 204 ? 23.019 -7.789 -25.799 1.00 79.44 204 GLU A CA 1
ATOM 1615 C C . GLU A 1 204 ? 21.689 -8.457 -26.163 1.00 79.44 204 GLU A C 1
ATOM 1617 O O . GLU A 1 204 ? 21.621 -9.634 -26.514 1.00 79.44 204 GLU A O 1
ATOM 1622 N N . ILE A 1 205 ? 20.600 -7.700 -26.040 1.00 83.94 205 ILE A N 1
ATOM 1623 C CA . ILE A 1 205 ? 19.265 -8.137 -26.451 1.00 83.94 205 ILE A CA 1
ATOM 1624 C C . ILE A 1 205 ? 18.889 -7.428 -27.742 1.00 83.94 205 ILE A C 1
ATOM 1626 O O . ILE A 1 205 ? 18.925 -6.201 -27.840 1.00 83.94 205 ILE A O 1
ATOM 1630 N N . ASN A 1 206 ? 18.477 -8.211 -28.740 1.00 84.62 206 ASN A N 1
ATOM 1631 C CA . ASN A 1 206 ? 17.896 -7.649 -29.947 1.00 84.62 206 ASN A CA 1
ATOM 1632 C C . ASN A 1 206 ? 16.513 -7.067 -29.626 1.00 84.62 206 ASN A C 1
ATOM 1634 O O . ASN A 1 206 ? 15.541 -7.803 -29.468 1.00 84.62 206 ASN A O 1
ATOM 1638 N N . VAL A 1 207 ? 16.449 -5.742 -29.545 1.00 88.56 207 VAL A N 1
ATOM 1639 C CA . VAL A 1 207 ? 15.222 -4.963 -29.320 1.00 88.56 207 VAL A CA 1
ATOM 1640 C C . VAL A 1 207 ? 14.537 -4.533 -30.620 1.00 88.56 207 VAL A C 1
ATOM 1642 O O . VAL A 1 207 ? 13.467 -3.929 -30.592 1.00 88.56 207 VAL A O 1
ATOM 1645 N N . ARG A 1 208 ? 15.139 -4.814 -31.781 1.00 89.00 208 ARG A N 1
ATOM 1646 C CA . ARG A 1 208 ? 14.608 -4.373 -33.072 1.00 89.00 208 ARG A CA 1
ATOM 1647 C C . ARG A 1 208 ? 13.302 -5.102 -33.378 1.00 89.00 208 ARG A C 1
ATOM 1649 O O . ARG A 1 208 ? 13.264 -6.327 -33.363 1.00 89.00 208 ARG A O 1
ATOM 1656 N N . ASN A 1 209 ? 12.271 -4.334 -33.732 1.00 91.00 209 ASN A N 1
ATOM 1657 C CA . ASN A 1 209 ? 10.919 -4.822 -34.038 1.00 91.00 209 ASN A CA 1
ATOM 1658 C C . ASN A 1 209 ? 10.234 -5.563 -32.873 1.00 91.00 209 ASN A C 1
ATOM 1660 O O . ASN A 1 209 ? 9.325 -6.353 -33.119 1.00 91.00 209 ASN A O 1
ATOM 1664 N N . LYS A 1 210 ? 10.662 -5.313 -31.629 1.00 92.69 210 LYS A N 1
ATOM 1665 C CA . LYS A 1 210 ? 10.043 -5.867 -30.420 1.00 92.69 210 LYS A CA 1
ATOM 1666 C C . LYS A 1 210 ? 9.254 -4.813 -29.656 1.00 92.69 210 LYS A C 1
ATOM 1668 O O . LYS A 1 210 ? 9.518 -3.617 -29.782 1.00 92.69 210 LYS A O 1
ATOM 1673 N N . GLU A 1 211 ? 8.325 -5.265 -28.823 1.00 94.50 211 GLU A N 1
ATOM 1674 C CA . GLU A 1 211 ? 7.557 -4.394 -27.933 1.00 94.50 211 GLU A CA 1
ATOM 1675 C C . GLU A 1 211 ? 8.290 -4.228 -26.600 1.00 94.50 211 GLU A C 1
ATOM 1677 O O . GLU A 1 211 ? 8.489 -5.184 -25.852 1.00 94.50 211 GLU A O 1
ATOM 1682 N N . LEU A 1 212 ? 8.741 -3.009 -26.308 1.00 94.31 212 LEU A N 1
ATOM 1683 C CA . LEU A 1 212 ? 9.518 -2.724 -2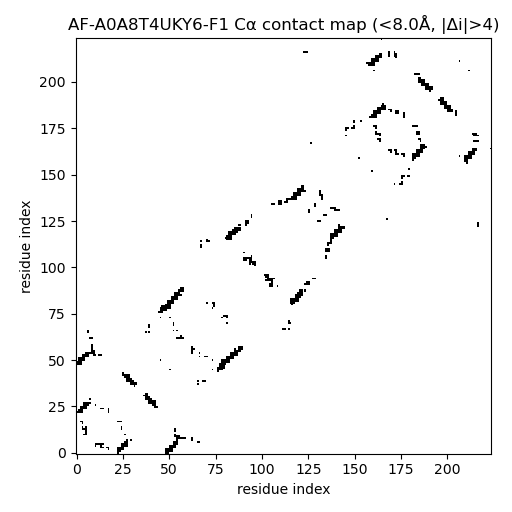5.103 1.00 94.31 212 LEU A CA 1
ATOM 1684 C C . LEU A 1 212 ? 8.585 -2.303 -23.973 1.00 94.31 212 LEU A C 1
ATOM 1686 O O . LEU A 1 212 ? 7.824 -1.348 -24.116 1.00 94.31 212 LEU A O 1
ATOM 1690 N N . ILE A 1 213 ? 8.661 -3.004 -22.846 1.00 95.38 213 ILE A N 1
ATOM 1691 C CA . ILE A 1 213 ? 7.796 -2.766 -21.691 1.00 95.38 213 ILE A CA 1
ATOM 1692 C C . ILE A 1 213 ? 8.673 -2.450 -20.494 1.00 95.38 213 ILE A C 1
ATOM 1694 O O . ILE A 1 213 ? 9.428 -3.305 -20.036 1.00 95.38 213 ILE A O 1
ATOM 1698 N N . ILE A 1 214 ? 8.568 -1.223 -19.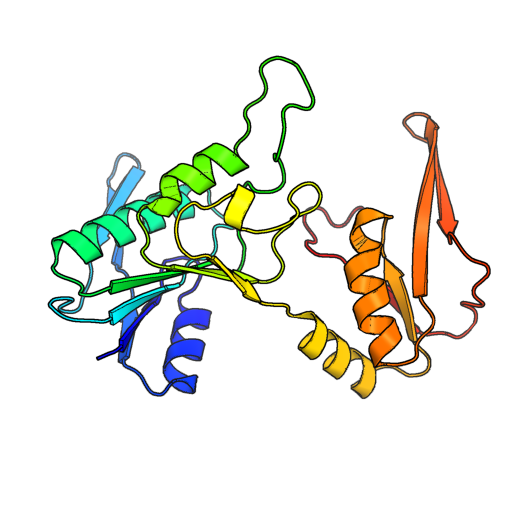992 1.00 94.12 214 ILE A N 1
ATOM 1699 C CA . ILE A 1 214 ? 9.317 -0.775 -18.820 1.00 94.12 214 ILE A CA 1
ATOM 1700 C C . ILE A 1 214 ? 8.514 -1.107 -17.562 1.00 94.12 214 ILE A C 1
ATOM 1702 O O . ILE A 1 214 ? 7.337 -0.760 -17.476 1.00 94.12 214 ILE A O 1
ATOM 1706 N N . ILE A 1 215 ? 9.146 -1.782 -16.603 1.00 93.50 215 ILE A N 1
ATOM 1707 C CA . ILE A 1 215 ? 8.540 -2.166 -15.325 1.00 93.50 215 ILE A CA 1
ATOM 1708 C C . ILE A 1 215 ? 9.323 -1.529 -14.189 1.00 93.50 215 ILE A C 1
ATOM 1710 O O . ILE A 1 215 ? 10.527 -1.739 -14.078 1.00 93.50 215 ILE A O 1
ATOM 1714 N N . ASP A 1 216 ? 8.608 -0.820 -13.326 1.00 91.31 216 ASP A N 1
ATOM 1715 C CA . ASP A 1 216 ? 9.137 -0.216 -12.109 1.00 91.31 216 ASP A CA 1
ATOM 1716 C C . ASP A 1 216 ? 8.113 -0.348 -10.975 1.00 91.31 216 ASP A C 1
ATOM 1718 O O . ASP A 1 216 ? 6.934 -0.611 -11.236 1.00 91.31 216 ASP A O 1
ATOM 1722 N N . ASP A 1 217 ? 8.541 -0.171 -9.727 1.00 89.56 217 ASP A N 1
ATOM 1723 C CA . ASP A 1 217 ? 7.634 -0.235 -8.577 1.00 89.56 217 ASP A CA 1
ATOM 1724 C C . ASP A 1 217 ? 6.764 1.021 -8.452 1.00 89.56 217 ASP A C 1
ATOM 1726 O O . ASP A 1 217 ? 5.569 0.939 -8.158 1.00 89.56 217 ASP A O 1
ATOM 1730 N N . ILE A 1 218 ? 7.349 2.201 -8.674 1.00 91.69 218 ILE A N 1
ATOM 1731 C CA . ILE A 1 218 ? 6.683 3.484 -8.458 1.00 91.69 218 ILE A CA 1
ATOM 1732 C C . ILE A 1 218 ? 7.138 4.520 -9.487 1.00 91.69 218 ILE A C 1
ATOM 1734 O O . ILE A 1 218 ? 8.253 5.042 -9.437 1.00 91.69 218 ILE A O 1
ATOM 1738 N N . ILE A 1 219 ? 6.191 5.004 -10.286 1.00 91.00 219 ILE A N 1
ATOM 1739 C CA . ILE A 1 219 ? 6.387 6.189 -11.125 1.00 91.00 219 ILE A CA 1
ATOM 1740 C C . ILE A 1 219 ? 6.025 7.440 -10.314 1.00 91.00 219 ILE A C 1
ATOM 1742 O O . ILE A 1 219 ? 4.857 7.690 -10.033 1.00 91.00 219 ILE A O 1
ATOM 1746 N N . SER A 1 220 ? 7.032 8.230 -9.922 1.00 86.88 220 SER A N 1
ATOM 1747 C CA . SER A 1 220 ? 6.829 9.488 -9.179 1.00 86.88 220 SER A CA 1
ATOM 1748 C C . SER A 1 220 ? 6.954 10.724 -10.074 1.00 86.88 220 SER A C 1
ATOM 1750 O O . SER A 1 220 ? 5.961 11.393 -10.332 1.00 86.88 220 SER A O 1
ATOM 1752 N N . THR A 1 221 ? 8.154 11.030 -10.578 1.00 85.19 221 THR A N 1
ATOM 1753 C CA . THR A 1 221 ? 8.369 12.148 -11.520 1.00 85.19 221 THR A CA 1
ATOM 1754 C C . THR A 1 221 ? 8.349 11.712 -12.983 1.00 85.19 221 THR A C 1
ATOM 1756 O O . THR A 1 221 ? 8.275 12.563 -13.864 1.00 85.19 221 THR A O 1
ATOM 1759 N N . GLY A 1 222 ? 8.469 10.405 -13.246 1.00 84.44 222 GLY A N 1
ATOM 1760 C CA . GLY A 1 222 ? 8.481 9.830 -14.595 1.00 84.44 222 GLY A CA 1
ATOM 1761 C C . GLY A 1 222 ? 9.719 10.155 -15.438 1.00 84.44 222 GLY A C 1
ATOM 1762 O O . GLY A 1 222 ? 9.691 9.930 -16.640 1.00 84.44 222 GLY A O 1
ATOM 1763 N N . LYS A 1 223 ? 10.788 10.708 -14.844 1.00 79.38 223 LYS A N 1
ATOM 1764 C CA . LYS A 1 223 ? 12.029 11.044 -15.572 1.00 79.38 223 LYS A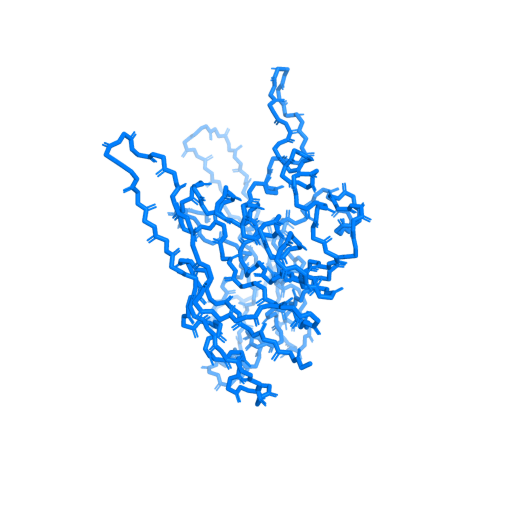 CA 1
ATOM 1765 C C . LYS A 1 223 ? 13.011 9.878 -15.720 1.00 79.38 223 LYS A C 1
ATOM 1767 O O . LYS A 1 223 ? 13.939 9.992 -16.517 1.00 79.38 223 LYS A O 1
ATOM 1772 N N . THR A 1 224 ? 12.890 8.859 -14.871 1.00 71.12 224 THR A N 1
ATOM 1773 C CA . THR A 1 224 ? 13.783 7.692 -14.855 1.00 71.12 224 THR A CA 1
ATOM 1774 C C . THR A 1 224 ? 13.641 6.905 -16.145 1.00 71.12 224 THR A C 1
ATOM 1776 O O . THR A 1 224 ? 14.723 6.538 -16.664 1.00 71.12 224 THR A O 1
#

Secondary structure (DSSP, 8-state):
-EEEEE-TTTHHHHHHHHHHHT-EEEEEEEEE-TTS-EEEEESS--TT-EEEEE----S-THHHHHHHHHHHHHHHTT-SEEEEEESS-TTTT--S-SSTT---HHHHHHHHHTTSSEEEEES---SS-SSGGGT-SSEEEEE-SHHHHHHHHHHH-SSEEEEESSTTTHHHHHHHHHHHT-EEEEEEEEESSSS-EEEEESS----TT-EEEE--S--SSS--

Sequence (224 aa):
MMLIIGCSNSRDLAKNISKNLKCDYSDLSVKKFPDGELYLKFETELKNQDVVLVQSLHPSDEALLELIFAIHTAKDLGAKKVRVVIPYLAYIRQDKRFNPGECVSSKIVGSLLNVADEIITIDPHLHRFKSLNEVFKTKAVKLSANDLIQDYISKNFKDPVIIGPDAESYQWAQSIAKKIKASTAILQKDRINSYEVHVKLNSEINVRNKELIIIDDIISTGKT

pLDDT: mean 93.3, std 6.71, range [66.44, 98.81]

Foldseek 3Di:
DEEQEEEPACQVVSVVVCVVVVHHYFYWDWDADPVGDIDIDTPDQQAQYAYEYEFECPDDVCRLVSVLVVLVVSVVSHHPFYEYEHAHDPLCVQCDDPDPPDDSSLQVSQVSCLSHQEYEYELYPCQPPPDCVVRHVHHYYYDYCLVVVLVVCLVPFDQEEQEEQAPSQQVSSVVSCVVSVHHYWYWDWDDPDPVDTDTDTPDPDPCPPGHYHYDDSDDDPVPD

Mean predicted aligned error: 4.85 Å